Protein AF-A0A7S1T7I2-F1 (afdb_monomer)

pLDDT: mean 73.58, std 23.77, range [26.58, 98.12]

InterPro domains:
  IPR005654 ATPase, AFG1-like [NF040713] (53-276)
  IPR005654 ATPase, AFG1-like [PF03969] (50-277)
  IPR005654 ATPase, AFG1-like [PTHR12169] (46-283)
  IPR027417 P-loop containing nucleoside triphosphate hydrolase [G3DSA:3.40.50.300] (92-226)
  IPR027417 P-loop containing nucleoside triphosphate hydrolase [SSF52540] (103-256)

Foldseek 3Di:
DDDDDDDDDDDDDPPDWDWDDDPPDDTDGDDDDDDDDDDPDPDDPQQPLLVVVVVCCVVVNDPDDVLLSVLSVQLSVLLVQQVPDDAPPDDVPCVVVCLPPFFAAFAAEEEAAPPLCLVVSLVSSQVSRDPSFQEDEDEPVVVVVVLVVQLVVVPPDPCSLLVSLVVVCVNGLEYEYEAQADADPVCLQSVLVNVVSNRRVHRHYYYYYNDFLVGRQPPHDPCVSNVSVSVVNVVRHDYGYSYPPDPPVPPPCVVPPPDPPDPDPVVVQVVVQVVCCVPVVDGDPDDDDDDDDDPDDDDDD

Sequence (301 aa):
MNGRVGDGAFLCRVLGWTRMRAALGASLWVRECSGQASVDLGGDEGNVLVSIYRSRVRQGALKSDDRQVAALGILDDVRESLERMPTRRRGPFQRWWDRDRHHGPRGVYLHGGVGCGKTMLMDMFYDEVPSHWTKRRQHFHEMMLEFHSRVHHIRGAKNAVERVADEMVDDAAVLCIDEVQVTDIADAVVMRRLFEEMFQRGMVFVATSNRSPESLYLNGIQRELFVPFIKLVQDRCHVHGMDSGLDYRTIDLSRTGNFITVENETQSRHAIRRLYLSYVGRELPDCRSESLPIFGGPSGI

Nearest PDB structures (foldseek):
  2w58-assembly1_A  TM=6.150E-01  e=9.889E-07  Geobacillus kaustophilus HTA426
  2z4r-assembly2_B  TM=5.748E-01  e=2.538E-06  Thermotoga maritima
  6qem-assembly1_H  TM=4.979E-01  e=9.706E-05  Escherichia coli
  3j94-assembly1_D  TM=3.553E-01  e=1.125E-03  Cricetulus griseus
  2d3w-assembly1_B  TM=5.027E-01  e=3.564E-02  Escherichia coli

Mean predicted aligned error: 16.19 Å

Organism: NCBI:txid31354

Radius of gyration: 26.3 Å; Cα contacts (8 Å, |Δi|>4): 309; chains: 1; bounding box: 62×88×63 Å

Solvent-accessible surface area (backbone atoms only — not comparable to full-atom values): 18644 Å² total; per-residue (Å²): 132,89,79,89,87,81,90,78,90,76,87,79,80,84,81,79,85,76,84,59,81,54,100,80,79,62,87,58,86,76,84,90,84,88,76,94,74,89,68,92,76,88,84,62,94,81,42,63,53,44,50,55,51,52,49,37,31,76,70,65,78,41,82,88,50,72,59,56,47,53,53,30,49,59,48,34,56,42,41,52,53,55,64,75,46,79,66,88,74,83,49,95,75,48,78,76,66,59,78,78,62,77,49,42,67,58,21,37,36,36,17,28,60,88,89,64,48,57,65,62,54,50,50,57,46,60,71,64,46,52,87,76,57,45,67,45,75,49,46,37,67,59,53,52,53,53,48,54,52,50,40,60,73,46,65,91,49,97,55,30,59,58,51,45,25,50,56,52,40,71,68,21,40,33,39,38,32,40,65,51,72,55,88,53,59,76,55,40,64,49,48,36,59,37,52,51,48,26,37,55,71,29,35,29,44,35,37,25,20,72,42,50,70,87,51,38,48,64,92,41,74,70,40,76,67,35,49,63,37,38,49,50,49,60,76,43,22,52,75,44,78,54,56,85,84,67,58,74,82,70,52,69,54,84,83,48,74,92,64,85,86,55,98,45,72,68,56,44,52,53,52,51,38,52,51,39,30,72,74,70,72,45,81,64,71,96,75,83,89,80,90,77,87,77,88,82,73,82,81,82,131

Structure (mmCIF, N/CA/C/O backbone):
data_AF-A0A7S1T7I2-F1
#
_entry.id   AF-A0A7S1T7I2-F1
#
loop_
_atom_site.group_PDB
_atom_site.id
_atom_site.type_symbol
_atom_site.label_atom_id
_atom_site.label_alt_id
_atom_site.label_comp_id
_atom_site.label_asym_id
_atom_site.label_entity_id
_atom_site.label_seq_id
_atom_site.pdbx_PDB_ins_code
_atom_site.Cartn_x
_atom_site.Cartn_y
_atom_site.Cartn_z
_atom_site.occupancy
_atom_site.B_iso_or_equiv
_atom_site.auth_seq_id
_atom_site.auth_comp_id
_atom_site.auth_asym_id
_atom_site.auth_atom_id
_atom_site.pdbx_PDB_model_num
ATOM 1 N N . MET A 1 1 ? 35.865 -32.592 -36.339 1.00 31.61 1 MET A N 1
ATOM 2 C CA . MET A 1 1 ? 35.366 -32.512 -37.727 1.00 31.61 1 MET A CA 1
ATOM 3 C C . MET A 1 1 ? 33.986 -33.147 -37.766 1.00 31.61 1 MET A C 1
ATOM 5 O O . MET A 1 1 ? 33.863 -34.255 -37.274 1.00 31.61 1 MET A O 1
ATOM 9 N N . ASN A 1 2 ? 33.000 -32.377 -38.244 1.00 27.08 2 ASN A N 1
ATOM 10 C CA . ASN A 1 2 ? 31.735 -32.716 -38.931 1.00 27.08 2 ASN A CA 1
ATOM 11 C C . ASN A 1 2 ? 31.295 -34.199 -38.970 1.00 27.08 2 ASN A C 1
ATOM 13 O O . ASN A 1 2 ? 32.104 -35.060 -39.273 1.00 27.08 2 ASN A O 1
ATOM 17 N N . GLY A 1 3 ? 30.018 -34.565 -38.837 1.00 26.70 3 GLY A N 1
ATOM 18 C CA . GLY A 1 3 ? 28.778 -33.790 -38.806 1.00 26.70 3 GLY A CA 1
ATOM 19 C C . GLY A 1 3 ? 27.554 -34.684 -39.096 1.00 26.70 3 GLY A C 1
ATOM 20 O O . GLY A 1 3 ? 27.730 -35.825 -39.499 1.00 26.70 3 GLY A O 1
ATOM 21 N N . ARG A 1 4 ? 26.359 -34.086 -38.915 1.00 31.97 4 ARG A N 1
ATOM 22 C CA . ARG A 1 4 ? 25.002 -34.382 -39.456 1.00 31.97 4 ARG A CA 1
ATOM 23 C C . ARG A 1 4 ? 24.440 -35.813 -39.392 1.00 31.97 4 ARG A C 1
ATOM 25 O O . ARG A 1 4 ? 25.049 -36.728 -39.913 1.00 31.97 4 ARG A O 1
ATOM 32 N N . VAL A 1 5 ? 23.198 -35.939 -38.904 1.00 27.55 5 VAL A N 1
ATOM 33 C CA . VAL A 1 5 ? 21.898 -36.180 -39.607 1.00 27.55 5 VAL A CA 1
ATOM 34 C C . VAL A 1 5 ? 20.821 -36.149 -38.488 1.00 27.55 5 VAL A C 1
ATOM 36 O O . VAL A 1 5 ? 21.107 -36.615 -37.395 1.00 27.55 5 VAL A O 1
ATOM 39 N N . GLY A 1 6 ? 19.611 -35.596 -38.593 1.00 27.12 6 GLY A N 1
ATOM 40 C CA . GLY A 1 6 ? 18.848 -35.081 -39.722 1.00 27.12 6 GLY A CA 1
ATOM 41 C C . GLY A 1 6 ? 17.550 -34.402 -39.258 1.00 27.12 6 GLY A C 1
ATOM 42 O O . GLY A 1 6 ? 17.215 -34.390 -38.074 1.00 27.12 6 GLY A O 1
ATOM 43 N N . ASP A 1 7 ? 16.875 -33.812 -40.237 1.00 38.62 7 ASP A N 1
ATOM 44 C CA . ASP A 1 7 ? 15.650 -33.026 -40.137 1.00 38.62 7 ASP A CA 1
ATOM 45 C C . ASP A 1 7 ? 14.460 -33.776 -39.522 1.00 38.62 7 ASP A C 1
ATOM 47 O O . ASP A 1 7 ? 14.216 -34.950 -39.797 1.00 38.62 7 ASP A O 1
ATOM 51 N N . GLY A 1 8 ? 13.655 -33.033 -38.762 1.00 27.56 8 GLY A N 1
ATOM 52 C CA . GLY A 1 8 ? 12.349 -33.449 -38.263 1.00 27.56 8 GLY A CA 1
ATOM 53 C C . GLY A 1 8 ? 11.406 -32.254 -38.216 1.00 27.56 8 GLY A C 1
ATOM 54 O O . GLY A 1 8 ? 11.089 -31.744 -37.146 1.00 27.56 8 GLY A O 1
ATOM 55 N N . ALA A 1 9 ? 10.983 -31.771 -39.385 1.00 31.69 9 ALA A N 1
ATOM 56 C CA . ALA A 1 9 ? 9.877 -30.831 -39.487 1.00 31.69 9 ALA A CA 1
ATOM 57 C C . ALA A 1 9 ? 8.589 -31.511 -38.992 1.00 31.69 9 ALA A C 1
ATOM 59 O O . ALA A 1 9 ? 8.095 -32.436 -39.632 1.00 31.69 9 ALA A O 1
ATOM 60 N N . PHE A 1 10 ? 8.024 -31.038 -37.880 1.00 29.86 10 PHE A N 1
ATOM 61 C CA . PHE A 1 10 ? 6.661 -31.385 -37.482 1.00 29.86 10 PHE A CA 1
ATOM 62 C C . PHE A 1 10 ? 5.747 -30.178 -37.685 1.00 29.86 10 PHE A C 1
ATOM 64 O O . PHE A 1 10 ? 5.802 -29.183 -36.964 1.00 29.86 10 PHE A O 1
ATOM 71 N N . LEU A 1 11 ? 4.900 -30.284 -38.712 1.00 28.08 11 LEU A N 1
ATOM 72 C CA . LEU A 1 11 ? 3.744 -29.423 -38.925 1.00 28.08 11 LEU A CA 1
ATOM 73 C C . LEU A 1 11 ? 2.788 -29.552 -37.732 1.00 28.08 11 LEU A C 1
ATOM 75 O O . LEU A 1 11 ? 2.151 -30.589 -37.556 1.00 28.08 11 LEU A O 1
ATOM 79 N N . CYS A 1 12 ? 2.625 -28.481 -36.956 1.00 28.67 12 CYS A N 1
ATOM 80 C CA . CYS A 1 12 ? 1.516 -28.374 -36.014 1.00 28.67 12 CYS A CA 1
ATOM 81 C C . CYS A 1 12 ? 0.293 -27.826 -36.767 1.00 28.67 12 CYS A C 1
ATOM 83 O O . CYS A 1 12 ? 0.273 -26.676 -37.210 1.00 28.67 12 CYS A O 1
ATOM 85 N N . ARG A 1 13 ? -0.709 -28.681 -36.985 1.00 29.89 13 ARG A N 1
ATOM 86 C CA . ARG A 1 13 ? -1.965 -28.333 -37.662 1.00 29.89 13 ARG A CA 1
ATOM 87 C C . ARG A 1 13 ? -2.832 -27.522 -36.691 1.00 29.89 13 ARG A C 1
ATOM 89 O O . ARG A 1 13 ? -3.239 -28.038 -35.656 1.00 29.89 13 ARG A O 1
ATOM 96 N N . VAL A 1 14 ? -3.128 -26.265 -37.023 1.00 31.39 14 VAL A N 1
ATOM 97 C CA . VAL A 1 14 ? -4.069 -25.421 -36.265 1.00 31.39 14 VAL A CA 1
ATOM 98 C C . VAL A 1 14 ? -5.487 -25.952 -36.486 1.00 31.39 14 VAL A C 1
ATOM 100 O O . VAL A 1 14 ? -6.058 -25.764 -37.559 1.00 31.39 14 VAL A O 1
ATOM 103 N N . LEU A 1 15 ? -6.062 -26.624 -35.489 1.00 36.09 15 LEU A N 1
ATOM 104 C CA . LEU A 1 15 ? -7.453 -27.086 -35.524 1.00 36.09 15 LEU A CA 1
ATOM 105 C C . LEU A 1 15 ? -8.387 -26.062 -34.865 1.00 36.09 15 LEU A C 1
ATOM 107 O O . LEU A 1 15 ? -8.977 -26.335 -33.833 1.00 36.09 15 LEU A O 1
ATOM 111 N N . GLY A 1 16 ? -8.522 -24.896 -35.503 1.00 33.84 16 GLY A N 1
ATOM 112 C CA . GLY A 1 16 ? -9.677 -23.999 -35.364 1.00 33.84 16 GLY A CA 1
ATOM 113 C C . GLY A 1 16 ? -9.941 -23.344 -33.998 1.00 33.84 16 GLY A C 1
ATOM 114 O O . GLY A 1 16 ? -9.393 -23.695 -32.963 1.00 33.84 16 GLY A O 1
ATOM 115 N N . TRP A 1 17 ? -10.820 -22.342 -34.025 1.00 34.59 17 TRP A N 1
ATOM 116 C CA . TRP A 1 17 ? -11.362 -21.669 -32.848 1.00 34.59 17 TRP A CA 1
ATOM 117 C C . TRP A 1 17 ? -12.853 -22.010 -32.740 1.00 34.59 17 TRP A C 1
ATOM 119 O O . TRP A 1 17 ? -13.610 -21.708 -33.665 1.00 34.59 17 TRP A O 1
ATOM 129 N N . THR A 1 18 ? -13.302 -22.595 -31.628 1.00 36.34 18 THR A N 1
ATOM 130 C CA . THR A 1 18 ? -14.727 -22.916 -31.433 1.00 36.34 18 THR A CA 1
ATOM 131 C C . THR A 1 18 ? -15.387 -21.867 -30.544 1.00 36.34 18 THR A C 1
ATOM 133 O O . THR A 1 18 ? -15.055 -21.721 -29.370 1.00 36.34 18 THR A O 1
ATOM 136 N N . ARG A 1 19 ? -16.343 -21.118 -31.103 1.00 32.00 19 ARG A N 1
ATOM 137 C CA . ARG A 1 19 ? -17.136 -20.116 -30.380 1.00 32.00 19 ARG A CA 1
ATOM 138 C C . ARG A 1 19 ? -18.364 -20.784 -29.762 1.00 32.00 19 ARG A C 1
ATOM 140 O O . ARG A 1 19 ? -19.329 -21.046 -30.474 1.00 32.00 19 ARG A O 1
ATOM 147 N N . MET A 1 20 ? -18.371 -21.005 -28.449 1.00 33.75 20 MET A N 1
ATOM 148 C CA . MET A 1 20 ? -19.598 -21.366 -27.729 1.00 33.75 20 MET A CA 1
ATOM 149 C C . MET A 1 20 ? -20.281 -20.110 -27.180 1.00 33.75 20 MET A C 1
ATOM 151 O O . MET A 1 20 ? -19.673 -19.310 -26.472 1.00 33.75 20 MET A O 1
ATOM 155 N N . ARG A 1 21 ? -21.558 -19.916 -27.532 1.00 31.92 21 ARG A N 1
ATOM 156 C CA . ARG A 1 21 ? -22.410 -18.875 -26.941 1.00 31.92 21 ARG A CA 1
ATOM 157 C C . ARG A 1 21 ? -23.099 -19.449 -25.704 1.00 31.92 21 ARG A C 1
ATOM 159 O O . ARG A 1 21 ? -23.991 -20.278 -25.844 1.00 31.92 21 ARG A O 1
ATOM 166 N N . ALA A 1 22 ? -22.728 -18.980 -24.515 1.00 37.50 22 ALA A N 1
ATOM 167 C CA . ALA A 1 22 ? -23.570 -19.131 -23.331 1.00 37.50 22 ALA A CA 1
ATOM 168 C C . ALA A 1 22 ? -24.720 -18.105 -23.390 1.00 37.50 22 ALA A C 1
ATOM 170 O O . ALA A 1 22 ? -24.538 -16.993 -23.891 1.00 37.50 22 ALA A O 1
ATOM 171 N N . ALA A 1 23 ? -25.899 -18.472 -22.883 1.00 34.78 23 ALA A N 1
ATOM 172 C CA . ALA A 1 23 ? -27.173 -17.761 -23.057 1.00 34.78 23 ALA A CA 1
ATOM 173 C C . ALA A 1 23 ? -27.261 -16.337 -22.449 1.00 34.78 23 ALA A C 1
ATOM 175 O O . ALA A 1 23 ? -28.334 -15.744 -22.460 1.00 34.78 23 ALA A O 1
ATOM 176 N N . LEU A 1 24 ? -26.159 -15.761 -21.953 1.00 35.03 24 LEU A N 1
ATOM 177 C CA . LEU A 1 24 ? -26.114 -14.430 -21.327 1.00 35.03 24 LEU A CA 1
ATOM 178 C C . LEU A 1 24 ? -25.009 -13.502 -21.876 1.00 35.03 24 LEU A C 1
ATOM 180 O O . LEU A 1 24 ? -24.606 -12.550 -21.220 1.00 35.03 24 LEU A O 1
ATOM 184 N N . GLY A 1 25 ? -24.531 -13.729 -23.104 1.00 31.34 25 GLY A N 1
ATOM 185 C CA . GLY A 1 25 ? -23.815 -12.690 -23.866 1.00 31.34 25 GLY A CA 1
ATOM 186 C C . GLY A 1 25 ? -22.332 -12.463 -23.537 1.00 31.34 25 GLY A C 1
ATOM 187 O O . GLY A 1 25 ? -21.719 -11.588 -24.144 1.00 31.34 25 GLY A O 1
ATOM 188 N N . ALA A 1 26 ? -21.712 -13.266 -22.670 1.00 26.58 26 ALA A N 1
ATOM 189 C CA . ALA A 1 26 ? -20.257 -13.270 -22.502 1.00 26.58 26 ALA A CA 1
ATOM 190 C C . ALA A 1 26 ? -19.587 -14.210 -23.523 1.00 26.58 26 ALA A C 1
ATOM 192 O O . ALA A 1 26 ? -20.015 -15.350 -23.713 1.00 26.58 26 ALA A O 1
ATOM 193 N N . SER A 1 27 ? -18.534 -13.732 -24.194 1.00 28.72 27 SER A N 1
ATOM 194 C CA . SER A 1 27 ? -17.724 -14.545 -25.112 1.00 28.72 27 SER A CA 1
ATOM 195 C C . SER A 1 27 ? -16.571 -15.174 -24.329 1.00 28.72 27 SER A C 1
ATOM 197 O O . SER A 1 27 ? -15.673 -14.455 -23.902 1.00 28.72 27 SER A O 1
ATOM 199 N N . LEU A 1 28 ? -16.598 -16.494 -24.135 1.00 26.86 28 LEU A N 1
ATOM 200 C CA . LEU A 1 28 ? -15.512 -17.247 -23.503 1.00 26.86 28 LEU A CA 1
ATOM 201 C C . LEU A 1 28 ? -14.700 -17.970 -24.586 1.00 26.86 28 LEU A C 1
ATOM 203 O O . LEU A 1 28 ? -15.273 -18.669 -25.424 1.00 26.86 28 LEU A O 1
ATOM 207 N N . TRP A 1 29 ? -13.378 -17.816 -24.565 1.00 35.19 29 TRP A N 1
ATOM 208 C CA . TRP A 1 29 ? -12.464 -18.593 -25.402 1.00 35.19 29 TRP A CA 1
ATOM 209 C C . TRP A 1 29 ? -11.889 -19.734 -24.561 1.00 35.19 29 TRP A C 1
ATOM 211 O O . TRP A 1 29 ? -11.209 -19.480 -23.570 1.00 35.19 29 TRP A O 1
ATOM 221 N N . VAL A 1 30 ? -12.168 -20.982 -24.937 1.00 30.88 30 VAL A N 1
ATOM 222 C CA . VAL A 1 30 ? -11.630 -22.174 -24.261 1.00 30.88 30 VAL A CA 1
ATOM 223 C C . VAL A 1 30 ? -10.570 -22.809 -25.155 1.00 30.88 30 VAL A C 1
ATOM 225 O O . VAL A 1 30 ? -10.783 -22.973 -26.356 1.00 30.88 30 VAL A O 1
ATOM 228 N N . ARG A 1 31 ? -9.418 -23.145 -24.568 1.00 35.59 31 ARG A N 1
ATOM 229 C CA . ARG A 1 31 ? -8.287 -23.792 -25.239 1.00 35.59 31 ARG A CA 1
ATOM 230 C C . ARG A 1 31 ? -8.232 -25.259 -24.813 1.00 35.59 31 ARG A C 1
ATOM 232 O O . ARG A 1 31 ? -7.962 -25.535 -23.650 1.00 35.59 31 ARG A O 1
ATOM 239 N N . GLU A 1 32 ? -8.459 -26.185 -25.739 1.00 29.44 32 GLU A N 1
ATOM 240 C CA . GLU A 1 32 ? -8.133 -27.601 -25.533 1.00 29.44 32 GLU A CA 1
ATOM 241 C C . GLU A 1 32 ? -6.660 -27.832 -25.890 1.00 29.44 32 GLU A C 1
ATOM 243 O O . GLU A 1 32 ? -6.223 -27.549 -27.005 1.00 29.44 32 GLU A O 1
ATOM 248 N N . CYS A 1 33 ? -5.881 -28.323 -24.926 1.00 29.64 33 CYS A N 1
ATOM 249 C CA . CYS A 1 33 ? -4.495 -28.731 -25.127 1.00 29.64 33 CYS A CA 1
ATOM 250 C C . CYS A 1 33 ? -4.361 -30.217 -24.789 1.00 29.64 33 CYS A C 1
ATOM 252 O O . CYS A 1 33 ? -4.448 -30.595 -23.624 1.00 29.64 33 CYS A O 1
ATOM 254 N N . SER A 1 34 ? -4.071 -31.047 -25.790 1.00 36.88 34 SER A N 1
ATOM 255 C CA . SER A 1 34 ? -3.494 -32.378 -25.586 1.00 36.88 34 SER A CA 1
ATOM 256 C C . SER A 1 34 ? -2.118 -32.415 -26.246 1.00 36.88 34 SER A C 1
ATOM 258 O O . SER A 1 34 ? -2.015 -32.384 -27.472 1.00 36.88 34 SER A O 1
ATOM 260 N N . GLY A 1 35 ? -1.064 -32.454 -25.435 1.00 30.58 35 GLY A N 1
ATOM 261 C CA . GLY A 1 35 ? 0.313 -32.591 -25.908 1.00 30.58 35 GLY A CA 1
ATOM 262 C C . GLY A 1 35 ? 1.307 -31.966 -24.939 1.00 30.58 35 GLY A C 1
ATOM 263 O O . GLY A 1 35 ? 1.402 -30.744 -24.851 1.00 30.58 35 GLY A O 1
ATOM 264 N N . GLN A 1 36 ? 2.036 -32.811 -24.209 1.00 37.78 36 GLN A N 1
ATOM 265 C CA . GLN A 1 36 ? 3.185 -32.410 -23.401 1.00 37.78 36 GLN A CA 1
ATOM 266 C C . GLN A 1 36 ? 4.262 -31.824 -24.320 1.00 37.78 36 GLN A C 1
ATOM 268 O O . GLN A 1 36 ? 4.879 -32.540 -25.104 1.00 37.78 36 GLN A O 1
ATOM 273 N N . ALA A 1 37 ? 4.482 -30.517 -24.209 1.00 29.03 37 ALA A N 1
ATOM 274 C CA . ALA A 1 37 ? 5.680 -29.859 -24.700 1.00 29.03 37 ALA A CA 1
ATOM 275 C C . ALA A 1 37 ? 6.557 -29.559 -23.483 1.00 29.03 37 ALA A C 1
ATOM 277 O O . ALA A 1 37 ? 6.265 -28.649 -22.708 1.00 29.03 37 ALA A O 1
ATOM 278 N N . SER A 1 38 ? 7.606 -30.359 -23.296 1.00 27.66 38 SER A N 1
ATOM 279 C CA . SER A 1 38 ? 8.702 -30.045 -22.386 1.00 27.66 38 SER A CA 1
ATOM 280 C C . SER A 1 38 ? 9.451 -28.841 -22.951 1.00 27.66 38 SER A C 1
ATOM 282 O O . SER A 1 38 ? 10.157 -28.946 -23.954 1.00 27.66 38 SER A O 1
ATOM 284 N N . VAL A 1 39 ? 9.224 -27.683 -22.340 1.00 35.78 39 VAL A N 1
ATOM 285 C CA . VAL A 1 39 ? 10.014 -26.472 -22.547 1.00 35.78 39 VAL A CA 1
ATOM 286 C C . VAL A 1 39 ? 11.139 -26.521 -21.522 1.00 35.78 39 VAL A C 1
ATOM 288 O O . VAL A 1 39 ? 10.856 -26.694 -20.340 1.00 35.78 39 VAL A O 1
ATOM 291 N N . ASP A 1 40 ? 12.388 -26.377 -21.961 1.00 30.02 40 ASP A N 1
ATOM 292 C CA . ASP A 1 40 ? 13.534 -26.216 -21.064 1.00 30.02 40 ASP A CA 1
ATOM 293 C C . ASP A 1 40 ? 13.329 -24.963 -20.193 1.00 30.02 40 ASP A C 1
ATOM 295 O O . ASP A 1 40 ? 13.544 -23.825 -20.621 1.00 30.02 40 ASP A O 1
ATOM 299 N N . LEU A 1 41 ? 12.853 -25.181 -18.965 1.00 39.72 41 LEU A N 1
ATOM 300 C CA . LEU A 1 41 ? 12.657 -24.178 -17.925 1.00 39.72 41 LEU A CA 1
ATOM 301 C C . LEU A 1 41 ? 13.906 -24.138 -17.046 1.00 39.72 41 LEU A C 1
ATOM 303 O O . LEU A 1 41 ? 14.019 -24.816 -16.028 1.00 39.72 41 LEU A O 1
ATOM 307 N N . GLY A 1 42 ? 14.863 -23.303 -17.439 1.00 34.12 42 GLY A N 1
ATOM 308 C CA . GLY A 1 42 ? 15.925 -22.883 -16.536 1.00 34.12 42 GLY A CA 1
ATOM 309 C C . GLY A 1 42 ? 15.356 -22.046 -15.384 1.00 34.12 42 GLY A C 1
ATOM 310 O O . GLY A 1 42 ? 15.186 -20.841 -15.532 1.00 34.12 42 GLY A O 1
ATOM 311 N N . GLY A 1 43 ? 15.080 -22.688 -14.244 1.00 37.34 43 GLY A N 1
ATOM 312 C CA . GLY A 1 43 ? 15.376 -22.151 -12.909 1.00 37.34 43 GLY A CA 1
ATOM 313 C C . GLY A 1 43 ? 14.422 -21.158 -12.232 1.00 37.34 43 GLY A C 1
ATOM 314 O O . GLY A 1 43 ? 14.914 -20.375 -11.429 1.00 37.34 43 GLY A O 1
ATOM 315 N N . ASP A 1 44 ? 13.107 -21.157 -12.494 1.00 48.47 44 ASP A N 1
ATOM 316 C CA . ASP A 1 44 ? 12.184 -20.251 -11.767 1.00 48.47 44 ASP A CA 1
ATOM 317 C C . ASP A 1 44 ? 10.725 -20.752 -11.680 1.00 48.47 44 ASP A C 1
ATOM 319 O O . ASP A 1 44 ? 9.775 -19.973 -11.728 1.00 48.47 44 ASP A O 1
ATOM 323 N N . GLU A 1 45 ? 10.518 -22.071 -11.591 1.00 51.38 45 GLU A N 1
ATOM 324 C CA . GLU A 1 45 ? 9.171 -22.679 -11.559 1.00 51.38 45 GLU A CA 1
ATOM 325 C C . GLU A 1 45 ? 8.338 -22.324 -10.308 1.00 51.38 45 GLU A C 1
ATOM 327 O O . GLU A 1 45 ? 7.149 -22.631 -10.262 1.00 51.38 45 GLU A O 1
ATOM 332 N N . GLY A 1 46 ? 8.929 -21.665 -9.304 1.00 66.31 46 GLY A N 1
ATOM 333 C CA . GLY A 1 46 ? 8.250 -21.319 -8.051 1.00 66.31 46 GLY A CA 1
ATOM 334 C C . GLY A 1 46 ? 7.507 -19.980 -8.054 1.00 66.31 46 GLY A C 1
ATOM 335 O O . GLY A 1 46 ? 6.551 -19.832 -7.299 1.00 66.31 46 GLY A O 1
ATOM 336 N N . ASN A 1 47 ? 7.910 -19.015 -8.890 1.00 87.50 47 ASN A N 1
ATOM 337 C CA . ASN A 1 47 ? 7.391 -17.649 -8.804 1.00 87.50 47 ASN A CA 1
ATOM 338 C C . ASN A 1 47 ? 6.340 -17.358 -9.885 1.00 87.50 47 ASN A C 1
ATOM 340 O O . ASN A 1 47 ? 6.659 -17.070 -11.047 1.00 87.50 47 ASN A O 1
ATOM 344 N N . VAL A 1 48 ? 5.067 -17.420 -9.490 1.00 92.81 48 VAL A N 1
ATOM 345 C CA . VAL A 1 48 ? 3.924 -17.266 -10.404 1.00 92.81 48 VAL A CA 1
ATOM 346 C C . VAL A 1 48 ? 3.936 -15.880 -11.043 1.00 92.81 48 VAL A C 1
ATOM 348 O O . VAL A 1 48 ? 3.860 -15.770 -12.270 1.00 92.81 48 VAL A O 1
ATOM 351 N N . LEU A 1 49 ? 4.116 -14.825 -10.248 1.00 95.12 49 LEU A N 1
ATOM 352 C CA . LEU A 1 49 ? 4.118 -13.449 -10.745 1.00 95.12 49 LEU A CA 1
ATOM 353 C C . LEU A 1 49 ? 5.252 -13.172 -11.743 1.00 95.12 49 LEU A C 1
ATOM 355 O O . LEU A 1 49 ? 5.021 -12.588 -12.809 1.00 95.12 49 LEU A O 1
ATOM 359 N N . VAL A 1 50 ? 6.469 -13.639 -11.458 1.00 94.75 50 VAL A N 1
ATOM 360 C CA . VAL A 1 50 ? 7.615 -13.520 -12.373 1.00 94.75 50 VAL A CA 1
ATOM 361 C C . VAL A 1 50 ? 7.367 -14.310 -13.659 1.00 94.75 50 VAL A C 1
ATOM 363 O O . VAL A 1 50 ? 7.698 -13.830 -14.748 1.00 94.75 50 VAL A O 1
ATOM 366 N N . SER A 1 51 ? 6.737 -15.486 -13.577 1.00 94.25 51 SER A N 1
ATOM 367 C CA . SER A 1 51 ? 6.398 -16.285 -14.760 1.00 94.25 51 SER A CA 1
ATOM 368 C C . SER A 1 51 ? 5.403 -15.563 -15.687 1.00 94.25 51 SER A C 1
ATOM 370 O O . SER A 1 51 ? 5.622 -15.507 -16.906 1.00 94.25 51 SER A O 1
ATOM 372 N N . ILE A 1 52 ? 4.367 -14.925 -15.120 1.00 95.00 52 ILE A N 1
ATOM 373 C CA . ILE A 1 52 ? 3.374 -14.119 -15.847 1.00 95.00 52 ILE A CA 1
ATOM 374 C C . ILE A 1 52 ? 4.065 -12.931 -16.518 1.00 95.00 52 ILE A C 1
ATOM 376 O O . ILE A 1 52 ? 3.883 -12.696 -17.718 1.00 95.00 52 ILE A O 1
ATOM 380 N N . TYR A 1 53 ? 4.911 -12.215 -15.776 1.00 95.12 53 TYR A N 1
ATOM 381 C CA . TYR A 1 53 ? 5.682 -11.091 -16.295 1.00 95.12 53 TYR A CA 1
ATOM 382 C C . TYR A 1 53 ? 6.580 -11.504 -17.467 1.00 95.12 53 TYR A C 1
ATOM 384 O O . TYR A 1 53 ? 6.491 -10.930 -18.554 1.00 95.12 53 TYR A O 1
ATOM 392 N N . ARG A 1 54 ? 7.387 -12.560 -17.303 1.00 94.00 54 ARG A N 1
ATOM 393 C CA . ARG A 1 54 ? 8.265 -13.076 -18.365 1.00 94.00 54 ARG A CA 1
ATOM 394 C C . ARG A 1 54 ? 7.482 -13.577 -19.575 1.00 94.00 54 ARG A C 1
ATOM 396 O O . ARG A 1 54 ? 7.966 -13.476 -20.701 1.00 94.00 54 ARG A O 1
ATOM 403 N N . SER A 1 55 ? 6.275 -14.110 -19.385 1.00 94.19 55 SER A N 1
ATOM 404 C CA . SER A 1 55 ? 5.381 -14.434 -20.501 1.00 94.19 55 SER A CA 1
ATOM 405 C C . SER A 1 55 ? 4.984 -13.180 -21.285 1.00 94.19 55 SER A C 1
ATOM 407 O O . SER A 1 55 ? 5.101 -13.172 -22.510 1.00 94.19 55 SER A O 1
ATOM 409 N N . ARG A 1 56 ? 4.590 -12.095 -20.602 1.00 93.12 56 ARG A N 1
ATOM 410 C CA . ARG A 1 56 ? 4.257 -10.810 -21.247 1.00 93.12 56 ARG A CA 1
ATOM 411 C C . ARG A 1 56 ? 5.468 -10.181 -21.951 1.00 93.12 56 ARG A C 1
ATOM 413 O O . ARG A 1 56 ? 5.310 -9.615 -23.031 1.00 93.12 56 ARG A O 1
ATOM 420 N N . VAL A 1 57 ? 6.676 -10.342 -21.403 1.00 92.50 57 VAL A N 1
ATOM 421 C CA . VAL A 1 57 ? 7.931 -9.926 -22.059 1.00 92.50 57 VAL A CA 1
ATOM 422 C C . VAL A 1 57 ? 8.183 -10.722 -23.342 1.00 92.50 57 VAL A C 1
ATOM 424 O O . VAL A 1 57 ? 8.434 -10.132 -24.389 1.00 92.50 57 VAL A O 1
ATOM 427 N N . ARG A 1 58 ? 8.057 -12.056 -23.305 1.00 94.12 58 ARG A N 1
ATOM 428 C CA . ARG A 1 58 ? 8.222 -12.917 -24.495 1.00 94.12 58 ARG A CA 1
ATOM 429 C C . ARG A 1 58 ? 7.217 -12.602 -25.603 1.00 94.12 58 ARG A C 1
ATOM 431 O O . ARG A 1 58 ? 7.542 -12.731 -26.776 1.00 94.12 58 ARG A O 1
ATOM 438 N N . GLN A 1 59 ? 6.011 -12.182 -25.230 1.00 92.75 59 GLN A N 1
ATOM 439 C CA . GLN A 1 59 ? 4.965 -11.751 -26.162 1.00 92.75 59 GLN A CA 1
ATOM 440 C C . GLN A 1 59 ? 5.190 -10.332 -26.713 1.00 92.75 59 GLN A C 1
ATOM 442 O O . GLN A 1 59 ? 4.406 -9.872 -27.538 1.00 92.75 59 GLN A O 1
ATOM 447 N N . GLY A 1 60 ? 6.229 -9.622 -26.261 1.00 87.44 60 GLY A N 1
ATOM 448 C CA . GLY A 1 60 ? 6.525 -8.251 -26.678 1.00 87.44 60 GLY A CA 1
ATOM 449 C C . GLY A 1 60 ? 5.602 -7.189 -26.073 1.00 87.44 60 GLY A C 1
ATOM 450 O O . GLY A 1 60 ? 5.687 -6.029 -26.464 1.00 87.44 60 GLY A O 1
ATOM 451 N N . ALA A 1 61 ? 4.738 -7.553 -25.118 1.00 85.19 61 ALA A N 1
ATOM 452 C CA . ALA A 1 61 ? 3.843 -6.612 -24.443 1.00 85.19 61 ALA A CA 1
ATOM 453 C C . ALA A 1 61 ? 4.576 -5.754 -23.398 1.00 85.19 61 ALA A C 1
ATOM 455 O O . ALA A 1 61 ? 4.146 -4.641 -23.105 1.00 85.19 61 ALA A O 1
ATOM 456 N N . LEU A 1 62 ? 5.678 -6.267 -22.838 1.00 88.75 62 LEU A N 1
ATOM 457 C CA . LEU A 1 62 ? 6.513 -5.583 -21.850 1.00 88.75 62 LEU A CA 1
ATOM 458 C C . LEU A 1 62 ? 7.990 -5.659 -22.238 1.00 88.75 62 LEU A C 1
ATOM 460 O O . LEU A 1 62 ? 8.436 -6.608 -22.881 1.00 88.75 62 LEU A O 1
ATOM 464 N N . LYS A 1 63 ? 8.765 -4.672 -21.789 1.00 87.19 63 LYS A N 1
ATOM 465 C CA . LYS A 1 63 ? 10.228 -4.721 -21.824 1.00 87.19 63 LYS A CA 1
ATOM 466 C C . LYS A 1 63 ? 10.728 -5.287 -20.497 1.00 87.19 63 LYS A C 1
ATOM 468 O O . LYS A 1 63 ? 10.260 -4.849 -19.454 1.00 87.19 63 LYS A O 1
ATOM 473 N N . SER A 1 64 ? 11.675 -6.225 -20.553 1.00 88.94 64 SER A N 1
ATOM 474 C CA . SER A 1 64 ? 12.291 -6.796 -19.350 1.00 88.94 64 SER A CA 1
ATOM 475 C C . SER A 1 64 ? 13.020 -5.725 -18.538 1.00 88.94 64 SER A C 1
ATOM 477 O O . SER A 1 64 ? 13.809 -4.962 -19.100 1.00 88.94 64 SER A O 1
ATOM 479 N N . ASP A 1 65 ? 12.781 -5.711 -17.231 1.00 90.19 65 ASP A N 1
ATOM 480 C CA . ASP A 1 65 ? 13.470 -4.881 -16.245 1.00 90.19 65 ASP A CA 1
ATOM 481 C C . ASP A 1 65 ? 13.729 -5.707 -14.977 1.00 90.19 65 ASP A C 1
ATOM 483 O O . ASP A 1 65 ? 12.795 -6.177 -14.323 1.00 90.19 65 ASP A O 1
ATOM 487 N N . ASP A 1 66 ? 15.002 -5.874 -14.618 1.00 90.56 66 ASP A N 1
ATOM 488 C CA . ASP A 1 66 ? 15.424 -6.676 -13.465 1.00 90.56 66 ASP A CA 1
ATOM 489 C C . ASP A 1 66 ? 14.871 -6.131 -12.140 1.00 90.56 66 ASP A C 1
ATOM 491 O O . ASP A 1 66 ? 14.592 -6.903 -11.222 1.00 90.56 66 ASP A O 1
ATOM 495 N N . ARG A 1 67 ? 14.637 -4.814 -12.038 1.00 91.06 67 ARG A N 1
ATOM 496 C CA . ARG A 1 67 ? 14.030 -4.210 -10.839 1.00 91.06 67 ARG A CA 1
ATOM 497 C C . ARG A 1 67 ? 12.575 -4.617 -10.688 1.00 91.06 67 ARG A C 1
ATOM 499 O O . ARG A 1 67 ? 12.109 -4.861 -9.579 1.00 91.06 67 ARG A O 1
ATOM 506 N N . GLN A 1 68 ? 11.859 -4.715 -11.806 1.00 93.62 68 GLN A N 1
ATOM 507 C CA . GLN A 1 68 ? 10.481 -5.192 -11.802 1.00 93.62 68 GLN A CA 1
ATOM 508 C C . GLN A 1 68 ? 10.423 -6.672 -11.427 1.00 93.62 68 GLN A C 1
ATOM 510 O O . GLN A 1 68 ? 9.573 -7.057 -10.631 1.00 93.62 68 GLN A O 1
ATOM 515 N N . VAL A 1 69 ? 11.358 -7.483 -11.929 1.00 94.19 69 VAL A N 1
ATOM 516 C CA . VAL A 1 69 ? 11.475 -8.900 -11.552 1.00 94.19 69 VAL A CA 1
ATOM 517 C C . VAL A 1 69 ? 11.766 -9.055 -10.055 1.00 94.19 69 VAL A C 1
ATOM 519 O O . VAL A 1 69 ? 11.108 -9.856 -9.398 1.00 94.19 69 VAL A O 1
ATOM 522 N N . ALA A 1 70 ? 12.678 -8.256 -9.490 1.00 94.25 70 ALA A N 1
ATOM 523 C CA . ALA A 1 70 ? 12.969 -8.274 -8.055 1.00 94.25 70 ALA A CA 1
ATOM 524 C C . ALA A 1 70 ? 11.747 -7.886 -7.202 1.00 94.25 70 ALA A C 1
ATOM 526 O O . 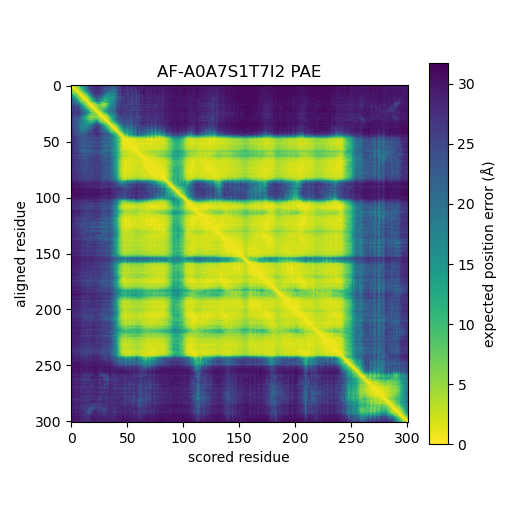ALA A 1 70 ? 11.439 -8.559 -6.218 1.00 94.25 70 ALA A O 1
ATOM 527 N N . ALA A 1 71 ? 11.014 -6.842 -7.601 1.00 96.19 71 ALA A N 1
ATOM 528 C CA . ALA A 1 71 ? 9.786 -6.422 -6.928 1.00 96.19 71 ALA A CA 1
ATOM 529 C C . ALA A 1 71 ? 8.678 -7.491 -7.005 1.00 96.19 71 ALA A C 1
ATOM 531 O O . ALA A 1 71 ? 7.987 -7.730 -6.015 1.00 96.19 71 ALA A O 1
ATOM 532 N N . LEU A 1 72 ? 8.527 -8.162 -8.154 1.00 96.75 72 LEU A N 1
ATOM 533 C CA . LEU A 1 72 ? 7.597 -9.287 -8.317 1.00 96.75 72 LEU A CA 1
ATOM 534 C C . LEU A 1 72 ? 7.983 -10.482 -7.447 1.00 96.75 72 LEU A C 1
ATOM 536 O O . LEU A 1 72 ? 7.091 -11.143 -6.931 1.00 96.75 72 LEU A O 1
ATOM 540 N N . GLY A 1 73 ? 9.282 -10.710 -7.236 1.00 95.75 73 GLY A N 1
ATOM 541 C CA . GLY A 1 73 ? 9.803 -11.658 -6.250 1.00 95.75 73 GLY A CA 1
ATOM 542 C C . GLY A 1 73 ? 9.153 -11.475 -4.880 1.00 95.75 73 GLY A C 1
ATOM 543 O O . GLY A 1 73 ? 8.476 -12.365 -4.379 1.00 95.75 73 GLY A O 1
ATOM 544 N N . ILE A 1 74 ? 9.276 -10.260 -4.343 1.00 96.38 74 ILE A N 1
ATOM 545 C CA . ILE A 1 74 ? 8.753 -9.886 -3.021 1.00 96.38 74 ILE A CA 1
ATOM 546 C C . ILE A 1 74 ? 7.221 -9.978 -2.972 1.00 96.38 74 ILE A C 1
ATOM 548 O O . ILE A 1 74 ? 6.650 -10.414 -1.974 1.00 96.38 74 ILE A O 1
ATOM 552 N N . LEU A 1 75 ? 6.536 -9.553 -4.037 1.00 97.44 75 LEU A N 1
ATOM 553 C CA . LEU A 1 75 ? 5.078 -9.660 -4.122 1.00 97.44 75 LEU A CA 1
ATOM 554 C C . LEU A 1 75 ? 4.614 -11.125 -4.144 1.00 97.44 75 LEU A C 1
ATOM 556 O O . LEU A 1 75 ? 3.596 -11.447 -3.529 1.00 97.44 75 LEU A O 1
ATOM 560 N N . ASP A 1 76 ? 5.350 -12.012 -4.818 1.00 96.25 76 ASP A N 1
ATOM 561 C CA . ASP A 1 76 ? 5.005 -13.434 -4.893 1.00 96.25 76 ASP A CA 1
ATOM 562 C C . ASP A 1 76 ? 5.224 -14.132 -3.548 1.00 96.25 76 ASP A C 1
ATOM 564 O O . ASP A 1 76 ? 4.381 -14.928 -3.150 1.00 96.25 76 ASP A O 1
ATOM 568 N N . ASP A 1 77 ? 6.260 -13.756 -2.788 1.00 94.69 77 ASP A N 1
ATOM 569 C CA . ASP A 1 77 ? 6.480 -14.251 -1.421 1.00 94.69 77 ASP A CA 1
ATOM 570 C C . ASP A 1 77 ? 5.284 -13.929 -0.502 1.00 94.69 77 ASP A C 1
ATOM 572 O O . ASP A 1 77 ? 4.843 -14.754 0.312 1.00 94.69 77 ASP A O 1
ATOM 576 N N . VAL A 1 78 ? 4.713 -12.726 -0.643 1.00 94.62 78 VAL A N 1
ATOM 577 C CA . VAL A 1 78 ? 3.500 -12.328 0.089 1.00 94.62 78 VAL A CA 1
ATOM 578 C C . VAL A 1 78 ? 2.286 -13.111 -0.404 1.00 94.62 78 VAL A C 1
ATOM 580 O O . VAL A 1 78 ? 1.528 -13.623 0.421 1.00 94.62 78 VAL A O 1
ATOM 583 N N . ARG A 1 79 ? 2.109 -13.267 -1.722 1.00 95.06 79 ARG A N 1
ATOM 584 C CA . ARG A 1 79 ? 1.030 -14.082 -2.311 1.00 95.06 79 ARG A CA 1
ATOM 585 C C . ARG A 1 79 ? 1.089 -15.525 -1.806 1.00 95.06 79 ARG A C 1
ATOM 587 O O . ARG A 1 79 ? 0.076 -16.071 -1.377 1.00 95.06 79 ARG A O 1
ATOM 594 N N . GLU A 1 80 ? 2.267 -16.136 -1.805 1.00 93.06 80 GLU A N 1
ATOM 595 C CA . GLU A 1 80 ? 2.470 -17.501 -1.328 1.00 93.06 80 GLU A CA 1
ATOM 596 C C . GLU A 1 80 ? 2.193 -17.621 0.179 1.00 93.06 80 GLU A C 1
ATOM 598 O O . GLU A 1 80 ? 1.579 -18.586 0.640 1.00 93.06 80 GLU A O 1
ATOM 603 N N . SER A 1 81 ? 2.570 -16.604 0.959 1.00 92.06 81 SER A N 1
ATOM 604 C CA . SER A 1 81 ? 2.225 -16.528 2.381 1.00 92.06 81 SER A CA 1
ATOM 605 C C . SER A 1 81 ? 0.708 -16.481 2.607 1.00 92.06 81 SER A C 1
ATOM 607 O O . SER A 1 81 ? 0.212 -17.137 3.524 1.00 92.06 81 SER A O 1
ATOM 609 N N . LEU A 1 82 ? -0.039 -15.757 1.764 1.00 91.31 82 LEU A N 1
ATOM 610 C CA . LEU A 1 82 ? -1.507 -15.730 1.795 1.00 91.31 82 LEU A CA 1
ATOM 611 C C . LEU A 1 82 ? -2.119 -17.092 1.431 1.00 91.31 82 LEU A C 1
ATOM 613 O O . LEU A 1 82 ? -3.107 -17.499 2.043 1.00 91.31 82 LEU A O 1
ATOM 617 N N . GLU A 1 83 ? -1.538 -17.809 0.467 1.00 90.31 83 GLU A N 1
ATOM 618 C CA . GLU A 1 83 ? -2.008 -19.135 0.041 1.00 90.31 83 GLU A CA 1
ATOM 619 C C . GLU A 1 83 ? -1.907 -20.159 1.182 1.00 90.31 83 GLU A C 1
ATOM 621 O O . GLU A 1 83 ? -2.846 -20.907 1.450 1.00 90.31 83 GLU A O 1
ATOM 626 N N . ARG A 1 84 ? -0.779 -20.159 1.905 1.00 88.00 84 ARG A N 1
ATOM 627 C CA . ARG A 1 84 ? -0.517 -21.096 3.013 1.00 88.00 84 ARG A CA 1
ATOM 628 C C . ARG A 1 84 ? -1.341 -20.799 4.266 1.00 88.00 84 ARG A C 1
ATOM 630 O O . ARG A 1 84 ? -1.508 -21.675 5.116 1.00 88.00 84 ARG A O 1
ATOM 637 N N . MET A 1 85 ? -1.811 -19.564 4.428 1.00 81.62 85 MET A N 1
ATOM 638 C CA . MET A 1 85 ? -2.576 -19.174 5.605 1.00 81.62 85 MET A CA 1
ATOM 639 C C . MET A 1 85 ? -4.051 -19.571 5.468 1.00 81.62 85 MET A C 1
ATOM 641 O O . MET A 1 85 ? -4.689 -19.269 4.457 1.00 81.62 85 MET A O 1
ATOM 645 N N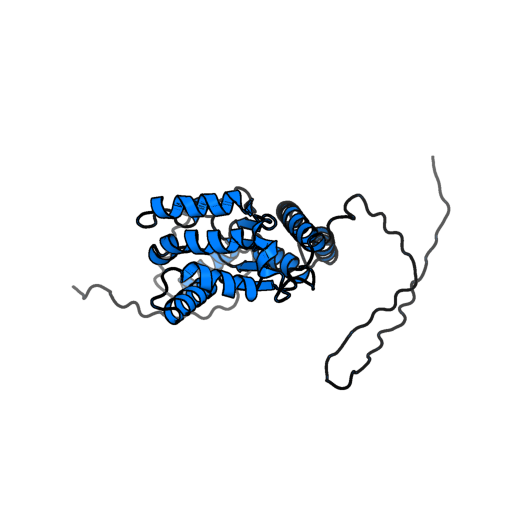 . PRO A 1 86 ? -4.640 -20.204 6.501 1.00 69.25 86 PRO A N 1
ATOM 646 C CA . PRO A 1 86 ? -6.057 -20.523 6.486 1.00 69.25 86 PRO A CA 1
ATOM 647 C C . PRO A 1 86 ? -6.879 -19.234 6.440 1.00 69.25 86 PRO A C 1
ATOM 649 O O . PRO A 1 86 ? -6.596 -18.272 7.156 1.00 69.25 86 PRO A O 1
ATOM 652 N N . THR A 1 87 ? -7.933 -19.238 5.624 1.00 63.69 87 THR A N 1
ATOM 653 C CA . THR A 1 87 ? -8.883 -18.126 5.543 1.00 63.69 87 THR A CA 1
ATOM 654 C C . THR A 1 87 ? -9.399 -17.743 6.915 1.00 63.69 87 THR A C 1
ATOM 656 O O . THR A 1 87 ? -9.829 -18.614 7.681 1.00 63.69 87 THR A O 1
ATOM 659 N N . ARG A 1 88 ? -9.533 -16.441 7.164 1.00 58.84 88 ARG A N 1
ATOM 660 C CA . ARG A 1 88 ? -10.350 -15.926 8.261 1.00 58.84 88 ARG A CA 1
ATOM 661 C C . ARG A 1 88 ? -11.841 -16.079 7.929 1.00 58.84 88 ARG A C 1
ATOM 663 O O . ARG A 1 88 ? -12.565 -15.101 7.772 1.00 58.84 88 ARG A O 1
ATOM 670 N N . ARG A 1 89 ? -12.329 -17.317 7.794 1.00 48.78 89 ARG A N 1
ATOM 671 C CA . ARG A 1 89 ? -13.772 -17.587 7.757 1.00 48.78 89 ARG A CA 1
ATOM 672 C C . ARG A 1 89 ? -14.318 -17.360 9.161 1.00 48.78 89 ARG A C 1
ATOM 674 O O . ARG A 1 89 ? -14.173 -18.204 10.035 1.00 48.78 89 ARG A O 1
ATOM 681 N N . ARG A 1 90 ? -14.917 -16.189 9.383 1.00 50.72 90 ARG A N 1
ATOM 682 C CA . ARG A 1 90 ? -15.514 -15.802 10.666 1.00 50.72 90 ARG A CA 1
ATOM 683 C C . ARG A 1 90 ? -16.739 -16.658 10.986 1.00 50.72 90 ARG A C 1
ATOM 685 O O . ARG A 1 90 ? -17.854 -16.326 10.599 1.00 50.72 90 ARG A O 1
ATOM 692 N N . GLY A 1 91 ? -16.540 -17.738 11.736 1.00 48.75 91 GLY A N 1
ATOM 693 C CA . GLY A 1 91 ? -17.613 -18.349 12.518 1.00 48.75 91 GLY A CA 1
ATOM 694 C C . GLY A 1 91 ? -17.925 -17.510 13.772 1.00 48.75 91 GLY A C 1
ATOM 695 O O . GLY A 1 91 ? -17.016 -16.873 14.315 1.00 48.75 91 GLY A O 1
ATOM 696 N N . PRO A 1 92 ? -19.169 -17.522 14.292 1.00 51.56 92 PRO A N 1
ATOM 697 C CA . PRO A 1 92 ? -19.559 -16.749 15.480 1.00 51.56 92 PRO A CA 1
ATOM 698 C C . PRO A 1 92 ? -18.740 -17.083 16.744 1.00 51.56 92 PRO A C 1
ATOM 700 O O . PRO A 1 92 ? -18.623 -16.247 17.636 1.00 51.56 92 PRO A O 1
ATOM 703 N N . PHE A 1 93 ? -18.104 -18.258 16.793 1.00 49.00 93 PHE A N 1
ATOM 704 C CA . PHE A 1 93 ? -17.260 -18.714 17.905 1.00 49.00 93 PHE A CA 1
ATOM 705 C C . PHE A 1 93 ? -15.761 -18.388 17.763 1.00 49.00 93 PHE A C 1
ATOM 707 O O . PHE A 1 93 ? -15.016 -18.504 18.731 1.00 49.00 93 PHE A O 1
ATOM 714 N N . GLN A 1 94 ? -15.294 -17.932 16.596 1.00 50.47 94 GLN A N 1
ATOM 715 C CA . GLN A 1 94 ? -13.859 -17.740 16.333 1.00 50.47 94 GLN A CA 1
ATOM 716 C C . GLN A 1 94 ? -13.322 -16.377 16.813 1.00 50.47 94 GLN A C 1
ATOM 718 O O . GLN A 1 94 ? -12.122 -16.215 17.026 1.00 50.47 94 GLN A O 1
ATOM 723 N N . ARG A 1 95 ? -14.223 -15.426 17.116 1.00 48.66 95 ARG A N 1
ATOM 724 C CA . ARG A 1 95 ? -13.897 -14.127 17.745 1.00 48.66 95 ARG A CA 1
ATOM 725 C C . ARG A 1 95 ? -13.151 -14.252 19.082 1.00 48.66 95 ARG A C 1
ATOM 727 O O . ARG A 1 95 ? -12.488 -13.301 19.482 1.00 48.66 95 ARG A O 1
ATOM 734 N N . TRP A 1 96 ? -13.276 -15.387 19.771 1.00 42.16 96 TRP A N 1
ATOM 735 C CA . TRP A 1 96 ? -12.681 -15.606 21.092 1.00 42.16 96 TRP A CA 1
ATOM 736 C C . TRP A 1 96 ? -11.299 -16.277 21.032 1.00 42.16 96 TRP A C 1
ATOM 738 O O . TRP A 1 96 ? -10.533 -16.123 21.976 1.00 42.16 96 TRP A O 1
ATOM 748 N N . TRP A 1 97 ? -10.955 -16.957 19.928 1.00 38.62 97 TRP A N 1
ATOM 749 C CA . TRP A 1 97 ? -9.702 -17.721 19.781 1.00 38.62 97 TRP A CA 1
ATOM 750 C C . TRP A 1 97 ? -8.617 -16.995 18.969 1.00 38.62 97 TRP A C 1
ATOM 752 O O . TRP A 1 97 ? -7.433 -17.262 19.143 1.00 38.62 97 TRP A O 1
ATOM 762 N N . ASP A 1 98 ? -9.000 -16.040 18.115 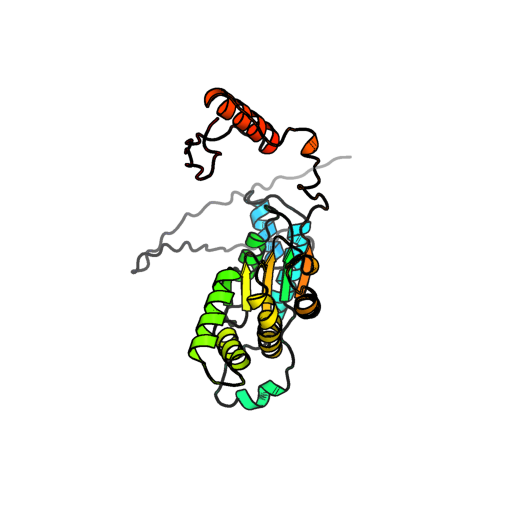1.00 50.44 98 ASP A N 1
ATOM 763 C CA . ASP A 1 98 ? -8.068 -15.285 17.258 1.00 50.44 98 ASP A CA 1
ATOM 764 C C . ASP A 1 98 ? -7.281 -14.188 18.004 1.00 50.44 98 ASP A C 1
ATOM 766 O O . ASP A 1 98 ? -6.500 -13.463 17.388 1.00 50.44 98 ASP A O 1
ATOM 770 N N . ARG A 1 99 ? -7.464 -14.043 19.325 1.00 47.00 99 ARG A N 1
ATOM 771 C CA . ARG A 1 99 ? -6.755 -13.031 20.126 1.00 47.00 99 ARG A CA 1
ATOM 772 C C . ARG A 1 99 ? -5.248 -13.320 20.239 1.00 47.00 99 ARG A C 1
ATOM 774 O O . ARG A 1 99 ? -4.487 -12.376 20.415 1.00 47.00 99 ARG A O 1
ATOM 781 N N . ASP A 1 100 ? -4.833 -14.576 20.049 1.00 42.53 100 ASP A N 1
ATOM 782 C CA . ASP A 1 100 ? -3.448 -15.033 20.255 1.00 42.53 100 ASP A CA 1
ATOM 783 C C . ASP A 1 100 ? -2.581 -15.072 18.981 1.00 42.53 100 ASP A C 1
ATOM 785 O O . ASP A 1 100 ? -1.375 -15.308 19.058 1.00 42.53 100 ASP A O 1
ATOM 789 N N . ARG A 1 101 ? -3.142 -14.821 17.787 1.00 49.19 101 ARG A N 1
ATOM 790 C CA . ARG A 1 101 ? -2.348 -14.734 16.546 1.00 49.19 101 ARG A CA 1
ATOM 791 C C . ARG A 1 101 ? -2.031 -13.287 16.227 1.00 49.19 101 ARG A C 1
ATOM 793 O O . ARG A 1 101 ? -2.656 -12.651 15.382 1.00 49.19 101 ARG A O 1
ATOM 800 N N . HIS A 1 102 ? -1.045 -12.764 16.938 1.00 53.62 102 HIS A N 1
ATOM 801 C CA . HIS A 1 102 ? -0.538 -11.431 16.686 1.00 53.62 102 HIS A CA 1
ATOM 802 C C . HIS A 1 102 ? 0.185 -11.401 15.334 1.00 53.62 102 HIS A C 1
ATOM 804 O O . HIS A 1 102 ? 1.281 -11.945 15.201 1.00 53.62 102 HIS A O 1
ATOM 810 N N . HIS A 1 103 ? -0.429 -10.686 14.385 1.00 64.75 103 HIS A N 1
ATOM 811 C CA . HIS A 1 103 ? 0.115 -10.220 13.107 1.00 64.75 103 HIS A CA 1
ATOM 812 C C . HIS A 1 103 ? 0.007 -11.180 11.906 1.00 64.75 103 HIS A C 1
ATOM 814 O O . HIS A 1 103 ? 0.572 -12.269 11.880 1.00 64.75 103 HIS A O 1
ATOM 820 N N . GLY A 1 104 ? -0.666 -10.700 10.855 1.00 75.56 104 GLY A N 1
ATOM 821 C CA . GLY A 1 104 ? -0.628 -11.280 9.507 1.00 75.56 104 GLY A CA 1
ATOM 822 C C . GLY A 1 104 ? 0.744 -11.096 8.839 1.00 75.56 104 GLY A C 1
ATOM 823 O O . GLY A 1 104 ? 1.623 -10.435 9.421 1.00 75.56 104 GLY A O 1
ATOM 824 N N . PRO A 1 105 ? 0.943 -11.663 7.633 1.00 86.62 105 PRO A N 1
ATOM 825 C CA . PRO A 1 105 ? 2.214 -11.585 6.928 1.00 86.62 105 PRO A CA 1
ATOM 826 C C . PRO A 1 105 ? 2.569 -10.126 6.630 1.00 86.62 105 PRO A C 1
ATOM 828 O O . PRO A 1 105 ? 1.713 -9.235 6.647 1.00 86.62 105 PRO A O 1
ATOM 831 N N . ARG A 1 106 ? 3.860 -9.868 6.416 1.00 92.62 106 ARG A N 1
ATOM 832 C CA . ARG A 1 106 ? 4.319 -8.522 6.079 1.00 92.62 106 ARG A CA 1
ATOM 833 C C . ARG A 1 106 ? 3.741 -8.100 4.730 1.00 92.62 106 ARG A C 1
ATOM 835 O O . ARG A 1 106 ? 3.634 -8.903 3.810 1.00 92.62 106 ARG A O 1
ATOM 842 N N . GLY A 1 107 ? 3.370 -6.831 4.648 1.00 95.94 107 GLY A N 1
ATOM 843 C CA . GLY A 1 107 ? 2.926 -6.185 3.424 1.00 95.94 107 GLY A CA 1
ATOM 844 C C . GLY A 1 107 ? 4.078 -5.843 2.479 1.00 95.94 107 GLY A C 1
ATOM 845 O O . GLY A 1 107 ? 5.231 -6.191 2.733 1.00 95.94 107 GLY A O 1
ATOM 846 N N . VAL A 1 108 ? 3.786 -5.088 1.423 1.00 98.12 108 VAL A N 1
ATOM 847 C CA . VAL A 1 108 ? 4.786 -4.562 0.480 1.00 98.12 108 VAL A CA 1
ATOM 848 C C . VAL A 1 108 ? 4.569 -3.068 0.291 1.00 98.12 108 VAL A C 1
ATOM 850 O O . VAL A 1 108 ? 3.447 -2.620 0.088 1.00 98.12 108 VAL A O 1
ATOM 853 N N . TYR A 1 109 ? 5.643 -2.289 0.326 1.00 98.00 109 TYR A N 1
ATOM 854 C CA . TYR A 1 109 ? 5.620 -0.872 -0.018 1.00 98.00 109 TYR A CA 1
ATOM 855 C C . TYR A 1 109 ? 6.593 -0.633 -1.172 1.00 98.00 109 TYR A C 1
ATOM 857 O O . TYR A 1 109 ? 7.810 -0.601 -0.982 1.00 98.00 109 TYR A O 1
ATOM 865 N N . LEU A 1 110 ? 6.054 -0.483 -2.379 1.00 97.44 110 LEU A N 1
ATOM 866 C CA . LEU A 1 110 ? 6.818 -0.185 -3.583 1.00 97.44 110 LEU A CA 1
ATOM 867 C C . LEU A 1 110 ? 6.934 1.323 -3.762 1.00 97.44 110 LEU A C 1
ATOM 869 O O . LEU A 1 110 ? 5.925 2.029 -3.835 1.00 97.44 110 LEU A O 1
ATOM 873 N N . HIS A 1 111 ? 8.156 1.825 -3.914 1.00 96.06 111 HIS A N 1
ATOM 874 C CA . HIS A 1 111 ? 8.366 3.237 -4.206 1.00 96.06 111 HIS A CA 1
ATOM 875 C C . HIS A 1 111 ? 9.299 3.488 -5.377 1.00 96.06 111 HIS A C 1
ATOM 877 O O . HIS A 1 111 ? 10.184 2.696 -5.677 1.00 96.06 111 HIS A O 1
ATOM 883 N N . GLY A 1 112 ? 9.091 4.619 -6.039 1.00 92.62 112 GLY A N 1
ATOM 884 C CA . GLY A 1 112 ? 9.946 5.095 -7.118 1.00 92.62 112 GLY A CA 1
ATOM 885 C C . GLY A 1 112 ? 9.248 6.116 -8.003 1.00 92.62 112 GLY A C 1
ATOM 886 O O . GLY A 1 112 ? 8.061 6.366 -7.835 1.00 92.62 112 GLY A O 1
ATOM 887 N N . GLY A 1 113 ? 9.944 6.696 -8.964 1.00 88.50 113 GLY A N 1
ATOM 888 C CA . GLY A 1 113 ? 9.459 7.713 -9.877 1.00 88.50 113 GLY A CA 1
ATOM 889 C C . GLY A 1 113 ? 8.318 7.255 -10.784 1.00 88.50 113 GLY A C 1
ATOM 890 O O . GLY A 1 113 ? 7.870 6.100 -10.800 1.00 88.50 113 GLY A O 1
ATOM 891 N N . VAL A 1 114 ? 7.813 8.212 -11.556 1.00 87.94 114 VAL A N 1
ATOM 892 C CA . VAL A 1 114 ? 6.789 7.960 -12.571 1.00 87.94 114 VAL A CA 1
ATOM 893 C C . VAL A 1 114 ? 7.337 7.024 -13.653 1.00 87.94 114 VAL A C 1
ATOM 895 O O . VAL A 1 114 ? 8.501 7.108 -14.030 1.00 87.94 114 VAL A O 1
ATOM 898 N N . GLY A 1 115 ? 6.502 6.108 -14.145 1.00 84.50 115 GLY A N 1
ATOM 899 C CA . GLY A 1 115 ? 6.883 5.195 -15.229 1.00 84.50 115 GLY A CA 1
ATOM 900 C C . GLY A 1 115 ? 7.678 3.945 -14.823 1.00 84.50 115 GLY A C 1
ATOM 901 O O . GLY A 1 115 ? 7.904 3.097 -15.677 1.00 84.50 115 GLY A O 1
ATOM 902 N N . CYS A 1 116 ? 8.032 3.748 -13.546 1.00 88.94 116 CYS A N 1
ATOM 903 C CA . CYS A 1 116 ? 8.744 2.534 -13.096 1.00 88.94 116 CYS A CA 1
ATOM 904 C C . CYS A 1 116 ? 7.885 1.249 -13.104 1.00 88.94 116 CYS A C 1
ATOM 906 O O . CYS A 1 116 ? 8.405 0.158 -12.889 1.00 88.94 116 CYS A O 1
ATOM 908 N N . GLY A 1 117 ? 6.571 1.353 -13.334 1.00 91.19 117 GLY A N 1
ATOM 909 C CA . GLY A 1 117 ? 5.666 0.198 -13.413 1.00 91.19 117 GLY A CA 1
ATOM 910 C C . GLY A 1 117 ? 5.085 -0.285 -12.079 1.00 91.19 117 GLY A C 1
ATOM 911 O O . GLY A 1 117 ? 4.465 -1.338 -12.058 1.00 91.19 117 GLY A O 1
ATOM 912 N N . LYS A 1 118 ? 5.225 0.474 -10.982 1.00 94.94 118 LYS A N 1
ATOM 913 C CA . LYS A 1 118 ? 4.724 0.116 -9.634 1.00 94.94 118 LYS A CA 1
ATOM 914 C C . LYS A 1 118 ? 3.272 -0.381 -9.633 1.00 94.94 118 LYS A C 1
ATOM 916 O O . LYS A 1 118 ? 3.003 -1.479 -9.160 1.00 94.94 118 LYS A O 1
ATOM 921 N N . THR A 1 119 ? 2.362 0.411 -10.205 1.00 94.38 119 THR A N 1
ATOM 922 C CA . THR A 1 119 ? 0.932 0.081 -10.300 1.00 94.38 119 THR A CA 1
ATOM 923 C C . THR A 1 119 ? 0.706 -1.200 -11.092 1.00 94.38 119 THR A C 1
ATOM 925 O O . THR A 1 119 ? -0.000 -2.077 -10.625 1.00 94.38 119 THR A O 1
ATOM 928 N N . MET A 1 120 ? 1.395 -1.372 -12.224 1.00 96.12 120 MET A N 1
ATOM 929 C CA . MET A 1 120 ? 1.306 -2.596 -13.024 1.00 96.12 120 MET A CA 1
ATOM 930 C C . MET A 1 120 ? 1.725 -3.840 -12.223 1.00 96.12 120 MET A C 1
ATOM 932 O O . MET A 1 120 ? 1.085 -4.880 -12.350 1.00 96.12 120 MET A O 1
ATOM 936 N N . LEU A 1 121 ? 2.788 -3.761 -11.412 1.00 97.06 121 LEU A N 1
ATOM 937 C CA . LEU A 1 121 ? 3.207 -4.893 -10.576 1.00 97.06 121 LEU A CA 1
ATOM 938 C C . LEU A 1 121 ? 2.203 -5.175 -9.456 1.00 97.06 121 LEU A C 1
ATOM 940 O O . LEU A 1 121 ? 1.902 -6.335 -9.184 1.00 97.06 121 LEU A O 1
ATOM 944 N N . MET A 1 122 ? 1.656 -4.124 -8.839 1.00 97.69 122 MET A N 1
ATOM 945 C CA . MET A 1 122 ? 0.583 -4.258 -7.856 1.00 97.69 122 MET A CA 1
ATOM 946 C C . MET A 1 122 ? -0.670 -4.889 -8.475 1.00 97.69 122 MET A C 1
ATOM 948 O O . MET A 1 122 ? -1.284 -5.729 -7.830 1.00 97.69 122 MET A O 1
ATOM 952 N N . ASP A 1 123 ? -1.028 -4.539 -9.712 1.00 97.06 123 ASP A N 1
ATOM 953 C CA . ASP A 1 123 ? -2.178 -5.121 -10.412 1.00 97.06 123 ASP A CA 1
ATOM 954 C C . ASP A 1 123 ? -1.956 -6.615 -10.692 1.00 97.06 123 ASP A C 1
ATOM 956 O O . ASP A 1 123 ? -2.842 -7.423 -10.430 1.00 97.06 123 ASP A O 1
ATOM 960 N N . MET A 1 124 ? -0.747 -7.008 -11.122 1.00 97.19 124 MET A N 1
ATOM 961 C CA . MET A 1 124 ? -0.391 -8.428 -11.274 1.00 97.19 124 MET A CA 1
ATOM 962 C C . MET A 1 124 ? -0.531 -9.192 -9.953 1.00 97.19 124 MET A C 1
ATOM 964 O O . MET A 1 124 ? -1.092 -10.283 -9.936 1.00 97.19 124 MET A O 1
ATOM 968 N N . PHE A 1 125 ? -0.049 -8.620 -8.846 1.00 97.88 125 PHE A N 1
ATOM 969 C CA . PHE A 1 125 ? -0.252 -9.205 -7.521 1.00 97.88 125 PHE A CA 1
ATOM 970 C C . PHE A 1 125 ? -1.739 -9.289 -7.168 1.00 97.88 125 PHE A C 1
ATOM 972 O O . PHE A 1 125 ? -2.200 -10.342 -6.741 1.00 97.88 125 PHE A O 1
ATOM 979 N N . TYR A 1 126 ? -2.486 -8.197 -7.355 1.00 97.88 126 TYR A N 1
ATOM 980 C CA . TYR A 1 126 ? -3.900 -8.107 -7.008 1.00 97.88 126 TYR A CA 1
ATOM 981 C C . TYR A 1 126 ? -4.712 -9.178 -7.729 1.00 97.88 126 TYR A C 1
ATOM 983 O O . TYR A 1 126 ? -5.539 -9.825 -7.088 1.00 97.88 126 TYR A O 1
ATOM 991 N N . ASP A 1 127 ? -4.462 -9.405 -9.018 1.00 97.06 127 ASP A N 1
ATOM 992 C CA . ASP A 1 127 ? -5.136 -10.429 -9.818 1.00 97.06 127 ASP A CA 1
ATOM 993 C C . ASP A 1 127 ? -4.899 -11.840 -9.257 1.00 97.06 127 ASP A C 1
ATOM 995 O O . ASP A 1 127 ? -5.854 -12.607 -9.122 1.00 97.06 127 ASP A O 1
ATOM 999 N N . GLU A 1 128 ? -3.673 -12.124 -8.812 1.00 96.56 128 GLU A N 1
ATOM 1000 C CA . GLU A 1 128 ? -3.232 -13.430 -8.299 1.00 96.56 128 GLU A CA 1
ATOM 1001 C C . GLU A 1 128 ? -3.390 -13.603 -6.775 1.00 96.56 128 GLU A C 1
ATOM 1003 O O . GLU A 1 128 ? -2.964 -14.615 -6.213 1.00 96.56 128 GLU A O 1
ATOM 1008 N N . VAL A 1 129 ? -4.007 -12.644 -6.070 1.00 95.12 129 VAL A N 1
ATOM 1009 C CA . VAL A 1 129 ? -4.380 -12.836 -4.658 1.00 95.12 129 VAL A CA 1
ATOM 1010 C C . VAL A 1 129 ? -5.328 -14.040 -4.555 1.00 95.12 129 VAL A C 1
ATOM 1012 O O . VAL A 1 129 ? -6.340 -14.061 -5.272 1.00 95.12 129 VAL A O 1
ATOM 1015 N N . PRO A 1 130 ? -5.072 -15.000 -3.641 1.00 92.94 130 PRO A N 1
ATOM 1016 C CA . PRO A 1 130 ? -5.850 -16.229 -3.568 1.00 92.94 130 PRO A CA 1
ATOM 1017 C C . PRO A 1 130 ? -7.340 -15.962 -3.349 1.00 92.94 130 PRO A C 1
ATOM 1019 O O . PRO A 1 130 ? -7.723 -15.137 -2.518 1.00 92.94 130 PRO A O 1
ATOM 1022 N N . SER A 1 131 ? -8.191 -16.694 -4.075 1.00 91.19 131 SER A N 1
ATOM 1023 C CA . SER A 1 131 ? -9.648 -16.455 -4.138 1.00 91.19 131 SER A CA 1
ATOM 1024 C C . SER A 1 131 ? -10.372 -16.493 -2.787 1.00 91.19 131 SER A C 1
ATOM 1026 O O . SER A 1 131 ? -11.486 -15.990 -2.649 1.00 91.19 131 SER A O 1
ATOM 1028 N N . HIS A 1 132 ? -9.746 -17.101 -1.784 1.00 87.50 132 HIS A N 1
ATOM 1029 C CA . HIS A 1 132 ? -10.281 -17.250 -0.443 1.00 87.50 132 HIS A CA 1
ATOM 1030 C C . HIS A 1 132 ? -10.023 -16.043 0.473 1.00 87.50 132 HIS A C 1
ATOM 1032 O O . HIS A 1 132 ? -10.584 -15.979 1.569 1.00 87.50 132 HIS A O 1
ATOM 1038 N N . TRP A 1 133 ? -9.228 -15.071 0.020 1.00 90.81 133 TRP A N 1
ATOM 1039 C CA . TRP A 1 133 ? -9.016 -13.784 0.680 1.00 90.81 133 TRP A CA 1
ATOM 1040 C C . TRP A 1 133 ? -9.908 -12.690 0.089 1.00 90.81 133 TRP A C 1
ATOM 1042 O O . TRP A 1 133 ? -10.078 -12.582 -1.124 1.00 90.81 133 TRP A O 1
ATOM 1052 N N . THR A 1 134 ? -10.442 -11.819 0.949 1.00 93.69 134 THR A N 1
ATOM 1053 C CA . THR A 1 134 ? -11.089 -10.579 0.505 1.00 93.69 134 THR A CA 1
ATOM 1054 C C . THR A 1 134 ? -10.024 -9.542 0.163 1.00 93.69 134 THR A C 1
ATOM 1056 O O . THR A 1 134 ? -9.102 -9.301 0.947 1.00 93.69 134 THR A O 1
ATOM 1059 N N . LYS A 1 135 ? -10.148 -8.923 -1.015 1.00 95.38 135 LYS A N 1
ATOM 1060 C CA . LYS A 1 135 ? -9.182 -7.952 -1.540 1.00 95.38 135 LYS A CA 1
ATOM 1061 C C . LYS A 1 135 ? -9.868 -6.678 -2.016 1.00 95.38 135 LYS A C 1
ATOM 1063 O O . LYS A 1 135 ? -10.904 -6.741 -2.676 1.00 95.38 135 LYS A O 1
ATOM 1068 N N . ARG A 1 136 ? -9.268 -5.520 -1.745 1.00 97.06 136 ARG A N 1
ATOM 1069 C CA . ARG A 1 136 ? -9.733 -4.217 -2.249 1.00 97.06 136 ARG A CA 1
ATOM 1070 C C . ARG A 1 136 ? -8.554 -3.401 -2.765 1.00 97.06 136 ARG A C 1
ATOM 1072 O O . ARG A 1 136 ? -7.501 -3.379 -2.130 1.00 97.06 136 ARG A O 1
ATOM 1079 N N . ARG A 1 137 ? -8.752 -2.746 -3.911 1.00 97.50 137 ARG A N 1
ATOM 1080 C CA . ARG A 1 137 ? -7.822 -1.775 -4.496 1.00 97.50 137 ARG A CA 1
ATOM 1081 C C . ARG A 1 137 ? -8.485 -0.402 -4.512 1.00 97.50 137 ARG A C 1
ATOM 1083 O O . ARG A 1 137 ? -9.616 -0.308 -4.977 1.00 97.50 137 ARG A O 1
ATOM 1090 N N . GLN A 1 138 ? -7.806 0.622 -4.003 1.00 96.25 138 GLN A N 1
ATOM 1091 C CA . GLN A 1 138 ? -8.288 2.012 -4.025 1.00 96.25 138 GLN A CA 1
ATOM 1092 C C . GLN A 1 138 ? -7.133 3.010 -3.913 1.00 96.25 138 GLN A C 1
ATOM 1094 O O . GLN A 1 138 ? -6.026 2.630 -3.523 1.00 96.25 138 GLN A O 1
ATOM 1099 N N . HIS A 1 139 ? -7.374 4.280 -4.241 1.00 95.44 139 HIS A N 1
ATOM 1100 C CA . HIS A 1 139 ? -6.371 5.327 -4.034 1.00 95.44 139 HIS A CA 1
ATOM 1101 C C . HIS A 1 139 ? -6.286 5.720 -2.554 1.00 95.44 139 HIS A C 1
ATOM 1103 O O . HIS A 1 139 ? -7.263 5.636 -1.804 1.00 95.44 139 HIS A O 1
ATOM 1109 N N . PHE A 1 140 ? -5.115 6.190 -2.115 1.00 93.25 140 PHE A N 1
ATOM 1110 C CA . PHE A 1 140 ? -4.902 6.554 -0.711 1.00 93.25 140 PHE A CA 1
ATOM 1111 C C . PHE A 1 140 ? -5.881 7.630 -0.208 1.00 93.25 140 PHE A C 1
ATOM 1113 O O . PHE A 1 140 ? -6.428 7.505 0.886 1.00 93.25 140 PHE A O 1
ATOM 1120 N N . HIS A 1 141 ? -6.148 8.662 -1.013 1.00 90.50 141 HIS A N 1
ATOM 1121 C CA . HIS A 1 141 ? -7.067 9.736 -0.628 1.00 90.50 141 HIS A CA 1
ATOM 1122 C C . HIS A 1 141 ? -8.513 9.241 -0.455 1.00 90.50 141 HIS A C 1
ATOM 1124 O O . HIS A 1 141 ? -9.183 9.628 0.500 1.00 90.50 141 HIS A O 1
ATOM 1130 N N . GLU A 1 142 ? -8.975 8.339 -1.325 1.00 93.06 142 GLU A N 1
ATOM 1131 C CA . GLU A 1 142 ? -10.312 7.735 -1.232 1.00 93.06 142 GLU A CA 1
ATOM 1132 C C . GLU A 1 142 ? -10.464 6.936 0.067 1.00 93.06 142 GLU A C 1
ATOM 1134 O O . GLU A 1 142 ? -11.468 7.067 0.766 1.00 93.06 142 GLU A O 1
ATOM 1139 N N . MET A 1 143 ? -9.423 6.182 0.436 1.00 94.38 143 MET A N 1
ATOM 1140 C CA . MET A 1 143 ? -9.377 5.440 1.695 1.00 94.38 143 MET A CA 1
ATOM 1141 C C . MET A 1 143 ? -9.475 6.365 2.914 1.00 94.38 143 MET A C 1
ATOM 1143 O O . MET A 1 143 ? -10.217 6.072 3.851 1.00 94.38 143 MET A O 1
ATOM 1147 N N . MET A 1 144 ? -8.768 7.498 2.900 1.00 92.94 144 MET A N 1
ATOM 1148 C CA . MET A 1 144 ? -8.828 8.459 4.003 1.00 92.94 144 MET A CA 1
ATOM 1149 C C . MET A 1 144 ? -10.203 9.130 4.111 1.00 92.94 144 MET A C 1
ATOM 1151 O O . MET A 1 144 ? -10.716 9.289 5.219 1.00 92.94 144 MET A O 1
ATOM 1155 N N . LEU A 1 145 ? -10.843 9.467 2.986 1.00 92.62 145 LEU A N 1
ATOM 1156 C CA . LEU A 1 145 ? -12.215 9.989 2.980 1.00 92.62 145 LEU A CA 1
ATOM 1157 C C . LEU A 1 145 ? -13.214 8.970 3.547 1.00 92.62 145 LEU A C 1
ATOM 1159 O O . LEU A 1 145 ? -14.054 9.324 4.378 1.00 92.62 145 LEU A O 1
ATOM 1163 N N . GLU A 1 146 ? -13.101 7.705 3.136 1.00 93.69 146 GLU A N 1
ATOM 1164 C CA . GLU A 1 146 ? -13.900 6.598 3.665 1.00 93.69 146 GLU A CA 1
ATOM 1165 C C . GLU A 1 146 ? -13.704 6.453 5.181 1.00 93.69 146 GLU A C 1
ATOM 1167 O O . GLU A 1 146 ? -14.678 6.395 5.936 1.00 93.69 146 GLU A O 1
ATOM 1172 N N . PHE A 1 147 ? -12.453 6.459 5.639 1.00 93.69 147 PHE A N 1
ATOM 1173 C CA . PHE A 1 147 ? -12.109 6.382 7.053 1.00 93.69 147 PHE A CA 1
ATOM 1174 C C . PHE A 1 147 ? -12.754 7.517 7.865 1.00 93.69 147 PHE A C 1
ATOM 1176 O O . PHE A 1 147 ? -13.457 7.255 8.846 1.00 93.69 147 PHE A O 1
ATOM 1183 N N . HIS A 1 148 ? -12.570 8.774 7.447 1.00 92.25 148 HIS A N 1
ATOM 1184 C CA . HIS A 1 148 ? -13.128 9.935 8.149 1.00 92.25 148 HIS A CA 1
ATOM 1185 C C . HIS A 1 148 ? -14.657 9.909 8.173 1.00 92.25 148 HIS A C 1
ATOM 1187 O O . HIS A 1 148 ? -15.263 10.213 9.204 1.00 92.25 148 HIS A O 1
ATOM 1193 N N . SER A 1 149 ? -15.287 9.486 7.073 1.00 93.38 149 SER A N 1
ATOM 1194 C CA . SER A 1 149 ? -16.736 9.291 7.004 1.00 93.38 149 SER A CA 1
ATOM 1195 C C . SER A 1 149 ? -17.211 8.265 8.040 1.00 93.38 149 SER A C 1
ATOM 1197 O O . SER A 1 149 ? -18.110 8.558 8.833 1.00 93.38 149 SER A O 1
ATOM 1199 N N . ARG A 1 150 ? -16.567 7.094 8.125 1.00 93.94 150 ARG A N 1
ATOM 1200 C CA . ARG A 1 150 ? -16.932 6.048 9.097 1.00 93.94 150 ARG A CA 1
ATOM 1201 C C . ARG A 1 150 ? -16.718 6.496 10.543 1.00 93.94 150 ARG A C 1
ATOM 1203 O O . ARG A 1 150 ? -17.608 6.325 11.376 1.00 93.94 150 ARG A O 1
ATOM 1210 N N . VAL A 1 151 ? -15.593 7.149 10.845 1.00 91.81 151 VAL A N 1
ATOM 1211 C CA . VAL A 1 151 ? -15.337 7.716 12.183 1.00 91.81 151 VAL A CA 1
ATOM 1212 C C . VAL A 1 151 ? -16.423 8.720 12.563 1.00 91.81 151 VAL A C 1
ATOM 1214 O O . VAL A 1 151 ? -16.924 8.705 13.690 1.00 91.81 151 VAL A O 1
ATOM 1217 N N . HIS A 1 152 ? -16.835 9.561 11.618 1.00 90.50 152 HIS A N 1
ATOM 1218 C CA . HIS A 1 152 ? -17.909 10.520 11.819 1.00 90.50 152 HIS A CA 1
ATOM 1219 C C . HIS A 1 152 ? -19.269 9.845 12.069 1.00 90.50 152 HIS A C 1
ATOM 1221 O O . HIS A 1 152 ? -20.061 10.342 12.869 1.00 90.50 152 HIS A O 1
ATOM 1227 N N . HIS A 1 153 ? -19.562 8.710 11.437 1.00 89.75 153 HIS A N 1
ATOM 1228 C CA . HIS A 1 153 ? -20.790 7.956 11.709 1.00 89.75 153 HIS A CA 1
ATOM 1229 C C . HIS A 1 153 ? -20.800 7.299 13.098 1.00 89.75 153 HIS A C 1
ATOM 1231 O O . HIS A 1 153 ? -21.857 7.193 13.717 1.00 89.75 153 HIS A O 1
ATOM 1237 N N . ILE A 1 154 ? -19.633 6.929 13.632 1.00 87.31 154 ILE A N 1
ATOM 1238 C CA . ILE A 1 154 ? -19.471 6.256 14.935 1.00 87.31 154 ILE A CA 1
ATOM 1239 C C . ILE A 1 154 ? -19.306 7.266 16.104 1.00 87.31 154 ILE A C 1
ATOM 1241 O O . ILE A 1 154 ? -18.959 6.894 17.228 1.00 87.31 154 ILE A O 1
ATOM 1245 N N . ARG A 1 155 ? -19.580 8.560 15.858 1.00 74.81 155 ARG A N 1
ATOM 1246 C CA . ARG A 1 155 ? -19.448 9.693 16.802 1.00 74.81 155 ARG A CA 1
ATOM 1247 C C . ARG A 1 155 ? -19.761 9.336 18.267 1.00 74.81 155 ARG A C 1
ATOM 1249 O O . ARG A 1 155 ? -20.809 8.784 18.584 1.00 74.81 155 ARG A O 1
ATOM 1256 N N . GLY A 1 156 ? -18.859 9.732 19.172 1.00 70.44 156 GLY A N 1
ATOM 1257 C CA . GLY A 1 156 ? -19.023 9.603 20.629 1.00 70.44 156 GLY A CA 1
ATOM 1258 C C . GLY A 1 156 ? -18.443 8.323 21.244 1.00 70.44 156 GLY A C 1
ATOM 1259 O O . GLY A 1 156 ? -18.320 8.237 22.465 1.00 70.44 156 GLY A O 1
ATOM 1260 N N . ALA A 1 157 ? -18.025 7.351 20.430 1.00 75.38 157 ALA A N 1
ATOM 1261 C CA . ALA A 1 157 ? -17.325 6.168 20.917 1.00 75.38 157 ALA A CA 1
ATOM 1262 C C . ALA A 1 157 ? -15.838 6.468 21.188 1.00 75.38 157 ALA A C 1
ATOM 1264 O O . ALA A 1 157 ? -15.121 6.947 20.309 1.00 75.38 157 ALA A O 1
ATOM 1265 N N . LYS A 1 158 ? -15.337 6.126 22.386 1.00 77.38 158 LYS A N 1
ATOM 1266 C CA . LYS A 1 158 ? -13.900 6.249 22.726 1.00 77.38 158 LYS A CA 1
ATOM 1267 C C . LYS A 1 158 ? -12.994 5.384 21.831 1.00 77.38 158 LYS A C 1
ATOM 1269 O O . LYS A 1 158 ? -11.805 5.671 21.713 1.00 77.38 158 LYS A O 1
ATOM 1274 N N . ASN A 1 159 ? -13.567 4.353 21.208 1.00 87.00 159 ASN A N 1
ATOM 1275 C CA . ASN A 1 159 ? -12.902 3.362 20.366 1.00 87.00 159 ASN A CA 1
ATOM 1276 C C . ASN A 1 159 ? -13.319 3.451 18.882 1.00 87.00 159 ASN A C 1
ATOM 1278 O O . ASN A 1 159 ? -13.481 2.432 18.211 1.00 87.00 159 ASN A O 1
ATOM 1282 N N . ALA A 1 160 ? -13.596 4.661 18.381 1.00 91.25 160 ALA A N 1
ATOM 1283 C CA . ALA A 1 160 ? -14.063 4.845 17.007 1.00 91.25 160 ALA A CA 1
ATOM 1284 C C . ALA A 1 160 ? -13.064 4.303 15.969 1.00 91.25 160 ALA A C 1
ATOM 1286 O O . ALA A 1 160 ? -13.479 3.611 15.047 1.00 91.25 160 ALA A O 1
ATOM 1287 N N . VAL A 1 161 ? -11.760 4.555 16.140 1.00 91.75 161 VAL A N 1
ATOM 1288 C CA . VAL A 1 161 ? -10.724 4.110 15.188 1.00 91.75 161 VAL A CA 1
ATOM 1289 C C . VAL A 1 161 ? -10.631 2.587 15.144 1.00 91.75 161 VAL A C 1
ATOM 1291 O O . VAL A 1 161 ? -10.576 2.013 14.065 1.00 91.75 161 VAL A O 1
ATOM 1294 N N . GLU A 1 162 ? -10.679 1.933 16.301 1.00 91.50 162 GLU A N 1
ATOM 1295 C CA . GLU A 1 162 ? -10.640 0.478 16.438 1.00 91.50 162 GLU A CA 1
ATOM 1296 C C . GLU A 1 162 ? -11.829 -0.172 15.730 1.00 91.50 162 GLU A C 1
ATOM 1298 O O . GLU A 1 162 ? -11.662 -1.145 15.002 1.00 91.50 162 GLU A O 1
ATOM 1303 N N . ARG A 1 163 ? -13.026 0.402 15.899 1.00 91.69 163 ARG A N 1
ATOM 1304 C CA . ARG A 1 163 ? -14.243 -0.082 15.237 1.00 91.69 163 ARG A CA 1
ATOM 1305 C C . ARG A 1 163 ? -14.187 0.103 13.725 1.00 91.69 163 ARG A C 1
ATOM 1307 O O . ARG A 1 163 ? -14.567 -0.806 12.999 1.00 91.69 163 ARG A O 1
ATOM 1314 N N . VAL A 1 164 ? -13.697 1.248 13.248 1.00 94.31 164 VAL A N 1
ATOM 1315 C CA . VAL A 1 164 ? -13.507 1.461 11.807 1.00 94.31 164 VAL A CA 1
ATOM 1316 C C . VAL A 1 164 ? -12.451 0.505 11.253 1.00 94.31 164 VAL A C 1
ATOM 1318 O O . VAL A 1 164 ? -12.652 -0.053 10.181 1.00 94.31 164 VAL A O 1
ATOM 1321 N N . ALA A 1 165 ? -11.364 0.251 11.987 1.00 93.44 165 ALA A N 1
ATOM 1322 C CA . ALA A 1 165 ? -10.353 -0.727 11.598 1.00 93.44 165 ALA A CA 1
ATOM 1323 C C . ALA A 1 165 ? -10.933 -2.148 11.513 1.00 93.44 165 ALA A C 1
ATOM 1325 O O . ALA A 1 165 ? -10.616 -2.865 10.566 1.00 93.44 165 ALA A O 1
ATOM 1326 N N . ASP A 1 166 ? -11.800 -2.545 12.454 1.00 91.50 166 ASP A N 1
ATOM 1327 C CA . ASP A 1 166 ? -12.570 -3.790 12.352 1.00 91.50 166 ASP A CA 1
ATOM 1328 C C . ASP A 1 166 ? -13.373 -3.814 11.045 1.00 91.50 166 ASP A C 1
ATOM 1330 O O . ASP A 1 166 ? -13.178 -4.703 10.224 1.00 91.50 166 ASP A O 1
ATOM 1334 N N . GLU A 1 167 ? -14.203 -2.801 10.790 1.00 92.81 167 GLU A N 1
ATOM 1335 C CA . GLU A 1 167 ? -15.041 -2.741 9.585 1.00 92.81 167 GLU A CA 1
ATOM 1336 C C . GLU A 1 167 ? -14.227 -2.749 8.276 1.00 92.81 167 GLU A C 1
ATOM 1338 O O . GLU A 1 167 ? -14.619 -3.394 7.308 1.00 92.81 167 GLU A O 1
ATOM 1343 N N . MET A 1 168 ? -13.084 -2.061 8.220 1.00 93.81 168 MET A N 1
ATOM 1344 C CA . MET A 1 168 ? -12.237 -2.022 7.021 1.00 93.81 168 MET A CA 1
ATOM 1345 C C . MET A 1 168 ? -11.509 -3.350 6.771 1.00 93.81 168 MET A C 1
ATOM 1347 O O . MET A 1 168 ? -11.350 -3.750 5.619 1.00 93.81 168 MET A O 1
ATOM 1351 N N . VAL A 1 169 ? -11.084 -4.052 7.826 1.00 91.38 169 VAL A N 1
ATOM 1352 C CA . VAL A 1 169 ? -10.484 -5.394 7.704 1.00 91.38 169 VAL A CA 1
ATOM 1353 C C . VAL A 1 169 ? -11.545 -6.446 7.372 1.00 91.38 169 VAL A C 1
ATOM 1355 O O . VAL A 1 169 ? -11.251 -7.442 6.710 1.00 91.38 169 VAL A O 1
ATOM 1358 N N . ASP A 1 170 ? -12.783 -6.245 7.825 1.00 89.06 170 ASP A N 1
ATOM 1359 C CA . ASP A 1 170 ? -13.926 -7.077 7.450 1.00 89.06 170 ASP A CA 1
ATOM 1360 C C . ASP A 1 170 ? -14.228 -6.974 5.953 1.00 89.06 170 ASP A C 1
ATOM 1362 O O . ASP A 1 170 ? -14.458 -7.997 5.305 1.00 89.06 170 ASP A O 1
ATOM 1366 N N . ASP A 1 171 ? -14.154 -5.763 5.411 1.00 92.06 171 ASP A N 1
ATOM 1367 C CA . ASP A 1 171 ? -14.348 -5.482 3.994 1.00 92.06 171 ASP A CA 1
ATOM 1368 C C . ASP A 1 171 ? -13.247 -6.078 3.105 1.00 92.06 171 ASP A C 1
ATOM 1370 O O . ASP A 1 171 ? -13.527 -6.625 2.034 1.00 92.06 171 ASP A O 1
ATOM 1374 N N . ALA A 1 172 ? -11.989 -5.957 3.527 1.00 92.81 172 ALA A N 1
ATOM 1375 C CA . ALA A 1 172 ? -10.838 -6.450 2.785 1.00 92.81 172 ALA A CA 1
ATOM 1376 C C . ALA A 1 172 ? -9.710 -6.835 3.740 1.00 92.81 172 ALA A C 1
ATOM 1378 O O . ALA A 1 172 ? -9.214 -6.002 4.485 1.00 92.81 172 ALA A O 1
ATOM 1379 N N . ALA A 1 173 ? -9.260 -8.085 3.687 1.00 92.19 173 ALA A N 1
ATOM 1380 C CA . ALA A 1 173 ? -8.107 -8.543 4.455 1.00 92.19 173 ALA A CA 1
ATOM 1381 C C . ALA A 1 173 ? -6.771 -8.294 3.723 1.00 92.19 173 ALA A C 1
ATOM 1383 O O . ALA A 1 173 ? -5.712 -8.271 4.355 1.00 92.19 173 ALA A O 1
ATOM 1384 N N . VAL A 1 174 ? -6.825 -8.082 2.403 1.00 95.69 174 VAL A N 1
ATOM 1385 C CA . VAL A 1 174 ? -5.713 -7.606 1.570 1.00 95.69 174 VAL A CA 1
ATOM 1386 C C . VAL A 1 174 ? -6.083 -6.245 0.983 1.00 95.69 174 VAL A C 1
ATOM 1388 O O . VAL A 1 174 ? -6.993 -6.137 0.156 1.00 95.69 174 VAL A O 1
ATOM 1391 N N . LEU A 1 175 ? -5.370 -5.202 1.396 1.00 96.81 175 LEU A N 1
ATOM 1392 C CA . LEU A 1 175 ? -5.598 -3.835 0.943 1.00 96.81 175 LEU A CA 1
ATOM 1393 C C . LEU A 1 175 ? -4.457 -3.386 0.033 1.00 96.81 175 LEU A C 1
ATOM 1395 O O . LEU A 1 175 ? -3.325 -3.216 0.483 1.00 96.81 175 LEU A O 1
ATOM 1399 N N . CYS A 1 176 ? -4.779 -3.184 -1.242 1.00 98.12 176 CYS A N 1
ATOM 1400 C CA . CYS A 1 176 ? -3.878 -2.632 -2.246 1.00 98.12 176 CYS A CA 1
ATOM 1401 C C . CYS A 1 176 ? -4.152 -1.132 -2.397 1.00 98.12 176 CYS A C 1
ATOM 1403 O O . CYS A 1 176 ? -5.200 -0.745 -2.912 1.00 98.12 176 CYS A O 1
ATOM 1405 N N . ILE A 1 177 ? -3.243 -0.282 -1.932 1.00 97.50 177 ILE A N 1
ATOM 1406 C CA . ILE A 1 177 ? -3.388 1.167 -2.045 1.00 97.50 177 ILE A CA 1
ATOM 1407 C C . ILE A 1 177 ? -2.474 1.715 -3.126 1.00 97.50 177 ILE A C 1
ATOM 1409 O O . ILE A 1 177 ? -1.250 1.612 -3.028 1.00 97.50 177 ILE A O 1
ATOM 1413 N N . ASP A 1 178 ? -3.085 2.363 -4.117 1.00 95.62 178 ASP A N 1
ATOM 1414 C CA . ASP A 1 178 ? -2.338 3.118 -5.113 1.00 95.62 178 ASP A CA 1
ATOM 1415 C C . ASP A 1 178 ? -2.071 4.555 -4.651 1.00 95.62 178 ASP A C 1
ATOM 1417 O O . ASP A 1 178 ? -2.839 5.144 -3.881 1.00 95.62 178 ASP A O 1
ATOM 1421 N N . GLU A 1 179 ? -0.984 5.123 -5.165 1.00 91.38 179 GLU A N 1
ATOM 1422 C CA . GLU A 1 179 ? -0.625 6.534 -5.011 1.00 91.38 179 GLU A CA 1
ATOM 1423 C C . GLU A 1 179 ? -0.603 7.024 -3.554 1.00 91.38 179 GLU A C 1
ATOM 1425 O O . GLU A 1 179 ? -1.154 8.075 -3.217 1.00 91.38 179 GLU A O 1
ATOM 1430 N N . VAL A 1 180 ? 0.068 6.284 -2.667 1.00 94.00 180 VAL A N 1
ATOM 1431 C CA . VAL A 1 180 ? 0.234 6.719 -1.276 1.00 94.00 180 VAL A CA 1
ATOM 1432 C C . VAL A 1 180 ? 1.008 8.033 -1.227 1.00 94.00 180 VAL A C 1
ATOM 1434 O O . VAL A 1 180 ? 2.188 8.103 -1.586 1.00 94.00 180 VAL A O 1
ATOM 1437 N N . GLN A 1 181 ? 0.338 9.072 -0.741 1.00 89.31 181 GLN A N 1
ATOM 1438 C CA . GLN A 1 181 ? 0.895 10.392 -0.481 1.00 89.31 181 GLN A CA 1
ATOM 1439 C C . GLN A 1 181 ? 0.175 11.022 0.708 1.00 89.31 181 GLN A C 1
ATOM 1441 O O . GLN A 1 181 ? -1.045 10.934 0.813 1.00 89.31 181 GLN A O 1
ATOM 1446 N N . VAL A 1 182 ? 0.932 11.665 1.595 1.00 85.94 182 VAL A N 1
ATOM 1447 C CA . VAL A 1 182 ? 0.380 12.355 2.763 1.00 85.94 182 VAL A CA 1
ATOM 1448 C C . VAL A 1 182 ? 0.741 13.825 2.652 1.00 85.94 182 VAL A C 1
ATOM 1450 O O . VAL A 1 182 ? 1.913 14.176 2.525 1.00 85.94 182 VAL A O 1
ATOM 1453 N N . THR A 1 183 ? -0.270 14.685 2.679 1.00 80.62 183 THR A N 1
ATOM 1454 C CA . THR A 1 183 ? -0.095 16.141 2.585 1.00 80.62 183 THR A CA 1
ATOM 1455 C C . THR A 1 183 ? -0.661 16.886 3.788 1.00 80.62 183 THR A C 1
ATOM 1457 O O . THR A 1 183 ? -0.258 18.021 4.017 1.00 80.62 183 THR A O 1
ATOM 1460 N N . ASP A 1 184 ? -1.550 16.261 4.566 1.00 78.56 184 ASP A N 1
ATOM 1461 C CA . ASP A 1 184 ? -2.243 16.885 5.697 1.00 78.56 184 ASP A CA 1
ATOM 1462 C C . ASP A 1 184 ? -1.773 16.312 7.049 1.00 78.56 184 ASP A C 1
ATOM 1464 O O . ASP A 1 184 ? -1.579 15.104 7.211 1.00 78.56 184 ASP A O 1
ATOM 1468 N N . ILE A 1 185 ? -1.625 17.195 8.039 1.00 75.94 185 ILE A N 1
ATOM 1469 C CA . ILE A 1 185 ? -1.321 16.853 9.430 1.00 75.94 185 ILE A CA 1
ATOM 1470 C C . ILE A 1 185 ? -2.475 16.105 10.105 1.00 75.94 185 ILE A C 1
ATOM 1472 O O . ILE A 1 185 ? -2.231 15.235 10.942 1.00 75.94 185 ILE A O 1
ATOM 1476 N N . ALA A 1 186 ? -3.725 16.409 9.738 1.00 76.50 186 ALA A N 1
ATOM 1477 C CA . ALA A 1 186 ? -4.899 15.755 10.311 1.00 76.50 186 ALA A CA 1
ATOM 1478 C C . ALA A 1 186 ? -4.883 14.244 10.030 1.00 76.50 186 ALA A C 1
ATOM 1480 O O . ALA A 1 186 ? -5.106 13.436 10.935 1.00 76.50 186 ALA A O 1
ATOM 1481 N N . ASP A 1 187 ? -4.526 13.870 8.801 1.00 78.06 187 ASP A N 1
ATOM 1482 C CA . ASP A 1 187 ? -4.359 12.476 8.399 1.00 78.06 187 ASP A CA 1
ATOM 1483 C C . ASP A 1 187 ? -3.160 11.844 9.108 1.00 78.06 187 ASP A C 1
ATOM 1485 O O . ASP A 1 187 ? -3.282 10.765 9.689 1.00 78.06 187 ASP A O 1
ATOM 1489 N N . ALA A 1 188 ? -2.022 12.544 9.144 1.00 77.00 188 ALA A N 1
ATOM 1490 C CA . ALA A 1 188 ? -0.782 12.039 9.726 1.00 77.00 188 ALA A CA 1
ATOM 1491 C C . ALA A 1 188 ? -0.945 11.540 11.176 1.00 77.00 188 ALA A C 1
ATOM 1493 O O . ALA A 1 188 ? -0.405 10.488 11.531 1.00 77.00 188 ALA A O 1
ATOM 1494 N N . VAL A 1 189 ? -1.713 12.257 12.005 1.00 77.44 189 VAL A N 1
ATOM 1495 C CA . VAL A 1 189 ? -1.950 11.884 13.412 1.00 77.44 189 VAL A CA 1
ATOM 1496 C C . VAL A 1 189 ? -2.782 10.603 13.531 1.00 77.44 189 VAL A C 1
ATOM 1498 O O . VAL A 1 189 ? -2.509 9.762 14.391 1.00 77.44 189 VAL A O 1
ATOM 1501 N N . VAL A 1 190 ? -3.797 10.433 12.683 1.00 86.50 190 VAL A N 1
ATOM 1502 C CA . VAL A 1 190 ? -4.763 9.333 12.816 1.00 86.50 190 VAL A CA 1
ATOM 1503 C C . VAL A 1 190 ? -4.317 8.071 12.077 1.00 86.50 190 VAL A C 1
ATOM 1505 O O . VAL A 1 190 ? -4.578 6.961 12.549 1.00 86.50 190 VAL A O 1
ATOM 1508 N N . MET A 1 191 ? -3.573 8.223 10.978 1.00 87.31 191 MET A N 1
ATOM 1509 C CA . MET A 1 191 ? -3.044 7.122 10.170 1.00 87.31 191 MET A CA 1
ATOM 1510 C C . MET A 1 191 ? -2.276 6.104 11.002 1.00 87.31 191 MET A C 1
ATOM 1512 O O . MET A 1 191 ? -2.495 4.904 10.853 1.00 87.31 191 MET A O 1
ATOM 1516 N N . ARG A 1 192 ? -1.408 6.564 11.912 1.00 89.25 192 ARG A N 1
ATOM 1517 C CA . ARG A 1 192 ? -0.646 5.661 12.779 1.00 89.25 192 ARG A CA 1
ATOM 1518 C C . ARG A 1 192 ? -1.571 4.695 13.516 1.00 89.25 192 ARG A C 1
ATOM 1520 O O . ARG A 1 192 ? -1.380 3.489 13.417 1.00 89.25 192 ARG A O 1
ATOM 1527 N N . ARG A 1 193 ? -2.568 5.229 14.225 1.00 91.25 193 ARG A N 1
ATOM 1528 C CA . ARG A 1 193 ? -3.491 4.426 15.033 1.00 91.25 193 ARG A CA 1
ATOM 1529 C C . ARG A 1 193 ? -4.331 3.507 14.152 1.00 91.25 193 ARG A C 1
ATOM 1531 O O . ARG A 1 193 ? -4.451 2.334 14.467 1.00 91.25 193 ARG A O 1
ATOM 1538 N N . LEU A 1 194 ? -4.857 4.012 13.037 1.00 93.56 194 LEU A N 1
ATOM 1539 C CA . LEU A 1 194 ? -5.646 3.209 12.100 1.00 93.56 194 LEU A CA 1
ATOM 1540 C C . LEU A 1 194 ? -4.857 1.998 11.583 1.00 93.56 194 LEU A C 1
ATOM 1542 O O . LEU A 1 194 ? -5.307 0.863 11.719 1.00 93.56 194 LEU A O 1
ATOM 1546 N N . PHE A 1 195 ? -3.667 2.224 11.025 1.00 93.44 195 PHE A N 1
ATOM 1547 C CA . PHE A 1 195 ? -2.861 1.142 10.465 1.00 93.44 195 PHE A CA 1
ATOM 1548 C C . PHE A 1 195 ? -2.336 0.191 11.542 1.00 93.44 195 PHE A C 1
ATOM 1550 O O . PHE A 1 195 ? -2.259 -1.008 11.293 1.00 93.44 195 PHE A O 1
ATOM 1557 N N . GLU A 1 196 ? -2.015 0.686 12.739 1.00 92.31 196 GLU A N 1
ATOM 1558 C CA . GLU A 1 196 ? -1.622 -0.153 13.876 1.00 92.31 196 GLU A CA 1
ATOM 1559 C C . GLU A 1 196 ? -2.746 -1.142 14.226 1.00 92.31 196 GLU A C 1
ATOM 1561 O O . GLU A 1 196 ? -2.518 -2.352 14.254 1.00 92.31 196 GLU A O 1
ATOM 1566 N N . GLU A 1 197 ? -3.982 -0.653 14.349 1.00 92.19 197 GLU A N 1
ATOM 1567 C CA . GLU A 1 197 ? -5.168 -1.479 14.597 1.00 92.19 197 GLU A CA 1
ATOM 1568 C C . GLU A 1 197 ? -5.443 -2.479 13.460 1.00 92.19 197 GLU A C 1
ATOM 1570 O O . GLU A 1 197 ? -5.759 -3.648 13.711 1.00 92.19 197 GLU A O 1
ATOM 1575 N N . MET A 1 198 ? -5.296 -2.060 12.201 1.00 92.69 198 MET A N 1
ATOM 1576 C CA . MET A 1 198 ? -5.492 -2.936 11.040 1.00 92.69 198 MET A CA 1
ATOM 1577 C C . MET A 1 198 ? -4.418 -4.032 10.961 1.00 92.69 198 MET A C 1
ATOM 1579 O O . MET A 1 198 ? -4.737 -5.200 10.727 1.00 92.69 198 MET A O 1
ATOM 1583 N N . PHE A 1 199 ? -3.147 -3.703 11.212 1.00 91.62 199 PHE A N 1
ATOM 1584 C CA . PHE A 1 199 ? -2.055 -4.679 11.217 1.00 91.62 199 PHE A CA 1
ATOM 1585 C C . PHE A 1 199 ? -2.155 -5.671 12.375 1.00 91.62 199 PHE A C 1
ATOM 1587 O O . PHE A 1 199 ? -1.865 -6.854 12.177 1.00 91.62 199 PHE A O 1
ATOM 1594 N N . GLN A 1 200 ? -2.592 -5.228 13.558 1.00 89.19 200 GLN A N 1
ATOM 1595 C CA . GLN A 1 200 ? -2.878 -6.118 14.689 1.00 89.19 200 GLN A CA 1
ATOM 1596 C C . GLN A 1 200 ? -3.981 -7.127 14.347 1.00 89.19 200 GLN A C 1
ATOM 1598 O O . GLN A 1 200 ? -3.920 -8.282 14.763 1.00 89.19 200 GLN A O 1
ATOM 1603 N N . ARG A 1 201 ? -4.947 -6.725 13.513 1.00 88.25 201 ARG A N 1
ATOM 1604 C CA . ARG A 1 201 ? -5.984 -7.605 12.952 1.00 88.25 201 ARG A CA 1
ATOM 1605 C C . ARG A 1 201 ? -5.496 -8.446 11.773 1.00 88.25 201 ARG A C 1
ATOM 1607 O O . ARG A 1 201 ? -6.282 -9.206 11.219 1.00 88.25 201 ARG A O 1
ATOM 1614 N N . GLY A 1 202 ? -4.224 -8.355 11.402 1.00 88.38 202 GLY A N 1
ATOM 1615 C CA . GLY A 1 202 ? -3.625 -9.164 10.347 1.00 88.38 202 GLY A CA 1
ATOM 1616 C C . GLY A 1 202 ? -3.939 -8.711 8.926 1.00 88.38 202 GLY A C 1
ATOM 1617 O O . GLY A 1 202 ? -3.790 -9.516 8.013 1.00 88.38 202 GLY A O 1
ATOM 1618 N N . MET A 1 203 ? -4.329 -7.446 8.738 1.00 92.44 203 MET A N 1
ATOM 1619 C CA . MET A 1 203 ? -4.398 -6.829 7.413 1.00 92.44 203 MET A CA 1
ATOM 1620 C C . MET A 1 203 ? -3.058 -6.962 6.685 1.00 92.44 203 MET A C 1
ATOM 1622 O O . MET A 1 203 ? -2.001 -6.689 7.264 1.00 92.44 203 MET A O 1
ATOM 1626 N N . VAL A 1 204 ? -3.119 -7.309 5.402 1.00 94.81 204 VAL A N 1
ATOM 1627 C CA . VAL A 1 204 ? -1.967 -7.299 4.500 1.00 94.81 204 VAL A CA 1
ATOM 1628 C C . VAL A 1 204 ? -2.047 -6.061 3.625 1.00 94.81 204 VAL A C 1
ATOM 1630 O O . VAL A 1 204 ? -3.000 -5.875 2.873 1.00 94.81 204 VAL A O 1
ATOM 1633 N N . PHE A 1 205 ? -1.047 -5.195 3.759 1.00 96.06 205 PHE A N 1
ATOM 1634 C CA . PHE A 1 205 ? -0.996 -3.901 3.090 1.00 96.06 205 PHE A CA 1
ATOM 1635 C C . PHE A 1 205 ? -0.017 -3.946 1.921 1.00 96.06 205 PHE A C 1
ATOM 1637 O O . PHE A 1 205 ? 1.169 -4.189 2.120 1.00 96.06 205 PHE A O 1
ATOM 1644 N N . VAL A 1 206 ? -0.497 -3.703 0.707 1.00 98.06 206 VAL A N 1
ATOM 1645 C CA . VAL A 1 206 ? 0.348 -3.542 -0.479 1.00 98.06 206 VAL A CA 1
ATOM 1646 C C . VAL A 1 206 ? 0.165 -2.126 -0.989 1.00 98.06 206 VAL A C 1
ATOM 1648 O O . VAL A 1 206 ? -0.958 -1.687 -1.196 1.00 98.06 206 VAL A O 1
ATOM 1651 N N . ALA A 1 207 ? 1.255 -1.391 -1.155 1.00 97.69 207 ALA A N 1
ATOM 1652 C CA . ALA A 1 207 ? 1.208 0.021 -1.484 1.00 97.69 207 ALA A CA 1
ATOM 1653 C C . ALA A 1 207 ? 2.187 0.395 -2.583 1.00 97.69 207 ALA A C 1
ATOM 1655 O O . ALA A 1 207 ? 3.297 -0.134 -2.653 1.00 97.69 207 ALA A O 1
ATOM 1656 N N . THR A 1 208 ? 1.799 1.376 -3.388 1.00 96.94 208 THR A N 1
ATOM 1657 C CA . THR A 1 208 ? 2.657 2.034 -4.373 1.00 96.94 208 THR A CA 1
ATOM 1658 C C . THR A 1 208 ? 2.757 3.526 -4.054 1.00 96.94 208 THR A C 1
ATOM 1660 O O . THR A 1 208 ? 1.785 4.181 -3.677 1.00 96.94 208 THR A O 1
ATOM 1663 N N . SER A 1 209 ? 3.951 4.102 -4.195 1.00 95.81 209 SER A N 1
ATOM 1664 C CA . SER A 1 209 ? 4.163 5.535 -3.969 1.00 95.81 209 SER A CA 1
ATOM 1665 C C . SER A 1 209 ? 5.273 6.112 -4.838 1.00 95.81 209 SER A C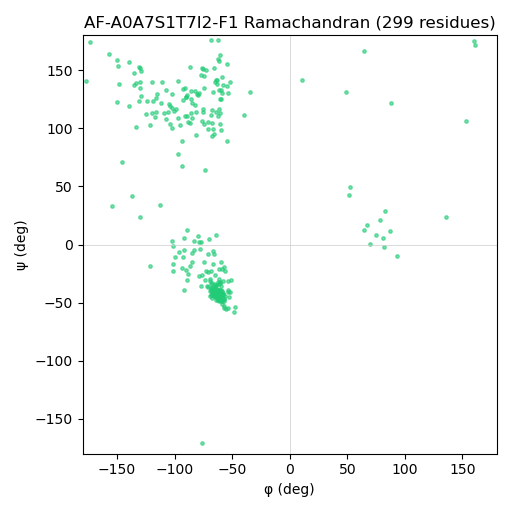 1
ATOM 1667 O O . SER A 1 209 ? 6.222 5.430 -5.218 1.00 95.81 209 SER A O 1
ATOM 1669 N N . ASN A 1 210 ? 5.191 7.412 -5.118 1.00 93.44 210 ASN A N 1
ATOM 1670 C CA . ASN A 1 210 ? 6.296 8.161 -5.717 1.00 93.44 210 ASN A CA 1
ATOM 1671 C C . ASN A 1 210 ? 7.338 8.636 -4.689 1.00 93.44 210 ASN A C 1
ATOM 1673 O O . ASN A 1 210 ? 8.264 9.369 -5.035 1.00 93.44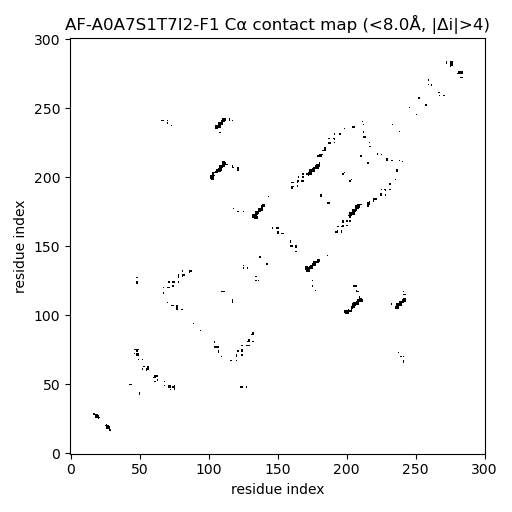 210 ASN A O 1
ATOM 1677 N N . ARG A 1 211 ? 7.165 8.268 -3.416 1.00 91.31 211 ARG A N 1
ATOM 1678 C CA . ARG A 1 211 ? 8.020 8.657 -2.294 1.00 91.31 211 ARG A CA 1
ATOM 1679 C C . ARG A 1 211 ? 8.349 7.427 -1.455 1.00 91.31 211 ARG A C 1
ATOM 1681 O O . ARG A 1 211 ? 7.485 6.585 -1.205 1.00 91.31 211 ARG A O 1
ATOM 1688 N N . SER A 1 212 ? 9.595 7.330 -1.004 1.00 93.56 212 SER A N 1
ATOM 1689 C CA . SER A 1 212 ? 9.963 6.358 0.028 1.00 93.56 212 SER A CA 1
ATOM 1690 C C . SER A 1 212 ? 9.193 6.648 1.330 1.00 93.56 212 SER A C 1
ATOM 1692 O O . SER A 1 212 ? 8.744 7.787 1.520 1.00 93.56 212 SER A O 1
ATOM 1694 N N . PRO A 1 213 ? 9.055 5.682 2.255 1.00 93.19 213 PRO A N 1
ATOM 1695 C CA . PRO A 1 213 ? 8.381 5.918 3.532 1.00 93.19 213 PRO A CA 1
ATOM 1696 C C . PRO A 1 213 ? 8.961 7.116 4.292 1.00 93.19 213 PRO A C 1
ATOM 1698 O O . PRO A 1 213 ? 8.223 7.939 4.833 1.00 93.19 213 PRO A O 1
ATOM 1701 N N . GLU A 1 214 ? 10.285 7.287 4.258 1.00 91.75 214 GLU A N 1
ATOM 1702 C CA . GLU A 1 214 ? 10.968 8.408 4.900 1.00 91.75 214 GLU A CA 1
ATOM 1703 C C . GLU A 1 214 ? 10.588 9.748 4.260 1.00 91.75 214 GLU A C 1
ATOM 1705 O O . GLU A 1 214 ? 10.619 10.774 4.929 1.00 91.75 214 GLU A O 1
ATOM 1710 N N . SER A 1 215 ? 10.187 9.784 2.990 1.00 90.50 215 SER A N 1
ATOM 1711 C CA . SER A 1 215 ? 9.867 11.027 2.277 1.00 90.50 215 SER A CA 1
ATOM 1712 C C . SER A 1 215 ? 8.365 11.331 2.152 1.00 90.50 215 SER A C 1
ATOM 1714 O O . SER A 1 215 ? 8.026 12.403 1.646 1.00 90.50 215 SER A O 1
ATOM 1716 N N . LEU A 1 216 ? 7.470 10.467 2.657 1.00 86.31 216 LEU A N 1
ATOM 1717 C CA . LEU A 1 216 ? 6.002 10.565 2.512 1.00 86.31 216 LEU A CA 1
ATOM 1718 C C . LEU A 1 216 ? 5.359 11.858 3.038 1.00 86.31 216 LEU A C 1
ATOM 1720 O O . LEU A 1 216 ? 4.363 12.299 2.480 1.00 86.31 216 LEU A O 1
ATOM 1724 N N . TYR A 1 217 ? 5.934 12.457 4.080 1.00 86.94 217 TYR A N 1
ATOM 1725 C CA . TYR A 1 217 ? 5.462 13.702 4.705 1.00 86.94 217 TYR A CA 1
ATOM 1726 C C . TYR A 1 217 ? 6.652 14.625 5.013 1.00 86.94 217 TYR A C 1
ATOM 1728 O O . TYR A 1 217 ? 6.840 15.131 6.124 1.00 86.94 217 TYR A O 1
ATOM 1736 N N . LEU A 1 218 ? 7.598 14.698 4.070 1.00 83.94 218 LEU A N 1
ATOM 1737 C CA . LEU A 1 218 ? 8.797 15.521 4.218 1.00 83.94 218 LEU A CA 1
ATOM 1738 C C . LEU A 1 218 ? 8.389 17.000 4.238 1.00 83.94 218 LEU A C 1
ATOM 1740 O O . LEU A 1 218 ? 7.632 17.431 3.375 1.00 83.94 218 LEU A O 1
ATOM 1744 N N . ASN A 1 219 ? 8.893 17.761 5.212 1.00 84.19 219 ASN A N 1
ATOM 1745 C CA . ASN A 1 219 ? 8.538 19.170 5.462 1.00 84.19 219 ASN A CA 1
ATOM 1746 C C . ASN A 1 219 ? 7.079 19.422 5.881 1.00 84.19 219 ASN A C 1
ATOM 1748 O O . ASN A 1 219 ? 6.641 20.570 5.903 1.00 84.19 219 ASN A O 1
ATOM 1752 N N . GLY A 1 220 ? 6.329 18.375 6.228 1.00 83.25 220 GLY A N 1
ATOM 1753 C CA . GLY A 1 220 ? 5.005 18.532 6.812 1.00 83.25 220 GLY A CA 1
ATOM 1754 C C . GLY A 1 220 ? 5.057 19.184 8.197 1.00 83.25 220 GLY A C 1
ATOM 1755 O O . GLY A 1 220 ? 6.040 19.043 8.931 1.00 83.25 220 GLY A O 1
ATOM 1756 N N . ILE A 1 221 ? 3.987 19.890 8.563 1.00 84.25 221 ILE A N 1
ATOM 1757 C CA . ILE A 1 221 ? 3.832 20.484 9.898 1.00 84.25 221 ILE A CA 1
ATOM 1758 C C . ILE A 1 221 ? 3.871 19.354 10.935 1.00 84.25 221 ILE A C 1
ATOM 1760 O O . ILE A 1 221 ? 3.194 18.349 10.743 1.00 84.25 221 ILE A O 1
ATOM 1764 N N . GLN A 1 222 ? 4.650 19.512 12.011 1.00 85.00 222 GLN A N 1
ATOM 1765 C CA . GLN A 1 222 ? 4.803 18.524 13.095 1.00 85.00 222 GLN A CA 1
ATOM 1766 C C . GLN A 1 222 ? 5.158 17.102 12.617 1.00 85.00 222 GLN A C 1
ATOM 1768 O O . GLN A 1 222 ? 4.612 16.095 13.076 1.00 85.00 222 GLN A O 1
ATOM 1773 N N . ARG A 1 223 ? 6.079 17.001 11.653 1.00 87.88 223 ARG A N 1
ATOM 1774 C CA . ARG A 1 223 ? 6.535 15.737 11.057 1.00 87.88 223 ARG A CA 1
ATOM 1775 C C . ARG A 1 223 ? 6.958 14.678 12.082 1.00 87.88 223 ARG A C 1
ATOM 1777 O O . ARG A 1 223 ? 6.808 13.486 11.821 1.00 87.88 223 ARG A O 1
ATOM 1784 N N . GLU A 1 224 ? 7.476 15.084 13.232 1.00 87.44 224 GLU A N 1
ATOM 1785 C CA . GLU A 1 224 ? 7.826 14.215 14.354 1.00 87.44 224 GLU A CA 1
ATOM 1786 C C . GLU A 1 224 ? 6.665 13.317 14.810 1.00 87.44 224 GLU A C 1
ATOM 1788 O O . GLU A 1 224 ? 6.907 12.168 15.183 1.00 87.44 224 GLU A O 1
ATOM 1793 N N . LEU A 1 225 ? 5.413 13.776 14.690 1.00 85.00 225 LEU A N 1
ATOM 1794 C CA . LEU A 1 225 ? 4.221 12.977 14.992 1.00 85.00 225 LEU A CA 1
ATOM 1795 C C . LEU A 1 225 ? 3.965 11.875 13.957 1.00 85.00 225 LEU A C 1
ATOM 1797 O O . LEU A 1 225 ? 3.340 10.865 14.275 1.00 85.00 225 LEU A O 1
ATOM 1801 N N . PHE A 1 226 ? 4.476 12.040 12.735 1.00 88.38 226 PHE A N 1
ATOM 1802 C CA . PHE A 1 226 ? 4.334 11.080 11.640 1.00 88.38 226 PHE A CA 1
ATOM 1803 C C . PHE A 1 226 ? 5.463 10.039 11.600 1.00 88.38 226 PHE A C 1
ATOM 1805 O O . PHE A 1 226 ? 5.283 8.943 11.070 1.00 88.38 226 PHE A O 1
ATOM 1812 N N . VAL A 1 227 ? 6.626 10.329 12.196 1.00 90.75 227 VAL A N 1
ATOM 1813 C CA . VAL A 1 227 ? 7.768 9.394 12.260 1.00 90.75 227 VAL A CA 1
ATOM 1814 C C . VAL A 1 227 ? 7.386 8.001 12.796 1.00 90.75 227 VAL A C 1
ATOM 1816 O O . VAL A 1 227 ? 7.843 7.011 12.222 1.00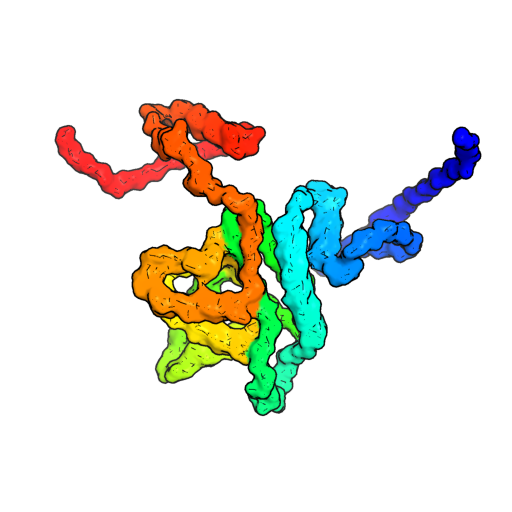 90.75 227 VAL A O 1
ATOM 1819 N N . PRO A 1 228 ? 6.540 7.856 13.834 1.00 91.19 228 PRO A N 1
ATOM 1820 C CA . PRO A 1 228 ? 6.082 6.541 14.278 1.00 91.19 228 PRO A CA 1
ATOM 1821 C C . PRO A 1 228 ? 5.301 5.755 13.214 1.00 91.19 228 PRO A C 1
ATOM 1823 O O . PRO A 1 228 ? 5.427 4.536 13.164 1.00 91.19 228 PRO A O 1
ATOM 1826 N N . PHE A 1 229 ? 4.527 6.420 12.348 1.00 91.69 229 PHE A N 1
ATOM 1827 C CA . PHE A 1 229 ? 3.849 5.747 11.235 1.00 91.69 229 PHE A CA 1
ATOM 1828 C C . PHE A 1 229 ? 4.850 5.257 10.182 1.00 91.69 229 PHE A C 1
ATOM 1830 O O . PHE A 1 229 ? 4.718 4.141 9.689 1.00 91.69 229 PHE A O 1
ATOM 1837 N N . ILE A 1 230 ? 5.891 6.044 9.886 1.00 93.12 230 ILE A N 1
ATOM 1838 C CA . ILE A 1 230 ? 6.972 5.617 8.980 1.00 93.12 230 ILE A CA 1
ATOM 1839 C C . ILE A 1 230 ? 7.609 4.319 9.493 1.00 93.12 230 ILE A C 1
ATOM 1841 O O . ILE A 1 230 ? 7.752 3.365 8.730 1.00 93.12 230 ILE A O 1
ATOM 1845 N N . LYS A 1 231 ? 7.920 4.261 10.795 1.00 94.25 231 LYS A N 1
ATOM 1846 C CA . LYS A 1 231 ? 8.455 3.050 11.436 1.00 94.25 231 LYS A CA 1
ATOM 1847 C C . LYS A 1 231 ? 7.486 1.878 11.333 1.00 94.25 231 LYS A C 1
ATOM 1849 O O . LYS A 1 231 ? 7.891 0.796 10.936 1.00 94.25 231 LYS A O 1
ATOM 1854 N N . LEU A 1 232 ? 6.199 2.108 11.599 1.00 93.81 232 LEU A N 1
ATOM 1855 C CA . LEU A 1 232 ? 5.170 1.078 11.466 1.00 93.81 232 LEU A CA 1
ATOM 1856 C C . LEU A 1 232 ? 5.146 0.474 10.052 1.00 93.81 232 LEU A C 1
ATOM 1858 O O . LEU A 1 232 ? 5.092 -0.746 9.913 1.00 93.81 232 LEU A O 1
ATOM 1862 N N . VAL A 1 233 ? 5.221 1.302 9.005 1.00 94.44 233 VAL A N 1
ATOM 1863 C CA . VAL A 1 233 ? 5.282 0.821 7.615 1.00 94.44 233 VAL A CA 1
ATOM 1864 C C . VAL A 1 233 ? 6.561 0.019 7.367 1.00 94.44 233 VAL A C 1
ATOM 1866 O O . VAL A 1 233 ? 6.477 -1.063 6.796 1.00 94.44 233 VAL A O 1
ATOM 1869 N N . GLN A 1 234 ? 7.722 0.493 7.825 1.00 95.06 234 GLN A N 1
ATOM 1870 C CA . GLN A 1 234 ? 9.002 -0.217 7.680 1.00 95.06 234 GLN A CA 1
ATOM 1871 C C . GLN A 1 234 ? 9.030 -1.561 8.434 1.00 95.06 234 GLN A C 1
ATOM 1873 O O . GLN A 1 234 ? 9.604 -2.534 7.948 1.00 95.06 234 GLN A O 1
ATOM 1878 N N . ASP A 1 235 ? 8.382 -1.641 9.597 1.00 94.62 235 ASP A N 1
ATOM 1879 C CA . ASP A 1 235 ? 8.332 -2.851 10.421 1.00 94.62 235 ASP A CA 1
ATOM 1880 C C . ASP A 1 235 ? 7.353 -3.892 9.861 1.00 94.62 235 ASP A C 1
ATOM 1882 O O . ASP A 1 235 ? 7.573 -5.106 9.966 1.00 94.62 235 ASP A O 1
ATOM 1886 N N . ARG A 1 236 ? 6.243 -3.422 9.280 1.00 94.81 236 ARG A N 1
ATOM 1887 C CA . ARG A 1 236 ? 5.130 -4.261 8.816 1.00 94.81 236 ARG A CA 1
ATOM 1888 C C . ARG A 1 236 ? 5.143 -4.531 7.315 1.00 94.81 236 ARG A C 1
ATOM 1890 O O . ARG A 1 236 ? 4.391 -5.402 6.884 1.00 94.81 236 ARG A O 1
ATOM 1897 N N . CYS A 1 237 ? 5.983 -3.854 6.534 1.00 96.31 237 CYS A N 1
ATOM 1898 C CA . CYS A 1 237 ? 6.064 -4.018 5.083 1.00 96.31 237 CYS A CA 1
ATOM 1899 C C . CYS A 1 237 ? 7.498 -4.249 4.605 1.00 96.31 237 CYS A C 1
ATOM 1901 O O . CYS A 1 237 ? 8.459 -3.709 5.147 1.00 96.31 237 CYS A O 1
ATOM 1903 N N . HIS A 1 238 ? 7.634 -4.997 3.516 1.00 96.69 238 HIS A N 1
ATOM 1904 C CA . HIS A 1 238 ? 8.843 -5.019 2.709 1.00 96.69 238 HIS A CA 1
ATOM 1905 C C . HIS A 1 238 ? 8.893 -3.744 1.864 1.00 96.69 238 HIS A C 1
ATOM 1907 O O . HIS A 1 238 ? 8.124 -3.586 0.915 1.00 96.69 238 HIS A O 1
ATOM 1913 N N . VAL A 1 239 ? 9.772 -2.814 2.236 1.00 96.81 239 VAL A N 1
ATOM 1914 C CA . VAL A 1 239 ? 9.996 -1.570 1.489 1.00 96.81 239 VAL A CA 1
ATOM 1915 C C . VAL A 1 239 ? 10.956 -1.858 0.338 1.00 96.81 239 VAL A C 1
ATOM 1917 O O . VAL A 1 239 ? 12.084 -2.290 0.570 1.00 96.81 239 VAL A O 1
ATOM 1920 N N . HIS A 1 240 ? 10.515 -1.625 -0.899 1.00 96.12 240 HIS A N 1
ATOM 1921 C CA . HIS A 1 240 ? 11.316 -1.882 -2.092 1.00 96.12 240 HIS A CA 1
ATOM 1922 C C . HIS A 1 240 ? 11.316 -0.683 -3.045 1.00 96.12 240 HIS A C 1
ATOM 1924 O O . HIS A 1 240 ? 10.266 -0.218 -3.499 1.00 96.12 240 HIS A O 1
ATOM 1930 N N . GLY A 1 241 ? 12.518 -0.198 -3.355 1.00 94.81 241 GLY A N 1
ATOM 1931 C CA . GLY A 1 241 ? 12.743 0.897 -4.290 1.00 94.81 241 GLY A CA 1
ATOM 1932 C C . GLY A 1 241 ? 12.905 0.395 -5.723 1.00 94.81 241 GLY A C 1
ATOM 1933 O O . GLY A 1 241 ? 13.734 -0.467 -5.994 1.00 94.81 241 GLY A O 1
ATOM 1934 N N . MET A 1 242 ? 12.147 0.979 -6.646 1.00 90.94 242 MET A N 1
ATOM 1935 C CA . MET A 1 242 ? 12.165 0.665 -8.080 1.00 90.94 242 MET A CA 1
ATOM 1936 C C . MET A 1 242 ? 12.940 1.694 -8.918 1.00 90.94 242 MET A C 1
ATOM 1938 O O . MET A 1 242 ? 12.986 1.594 -10.146 1.00 90.94 242 MET A O 1
ATOM 1942 N N . ASP A 1 243 ? 13.539 2.692 -8.270 1.00 81.75 243 ASP A N 1
ATOM 1943 C CA . ASP A 1 243 ? 14.283 3.749 -8.946 1.00 81.75 243 ASP A CA 1
ATOM 1944 C C . ASP A 1 243 ? 15.620 3.275 -9.494 1.00 81.75 243 ASP A C 1
ATOM 1946 O O . ASP A 1 243 ? 16.305 2.423 -8.928 1.00 81.75 243 ASP A O 1
ATOM 1950 N N . SER A 1 244 ? 16.044 3.908 -10.587 1.00 62.41 244 SER A N 1
ATOM 1951 C CA . SER A 1 244 ? 17.334 3.633 -11.207 1.00 62.41 244 SER A CA 1
ATOM 1952 C C . SER A 1 244 ? 18.533 4.293 -10.540 1.00 62.41 244 SER A C 1
ATOM 1954 O O . SER A 1 244 ? 19.624 4.256 -11.102 1.00 62.41 244 SER A O 1
ATOM 1956 N N . GLY A 1 245 ? 18.334 4.929 -9.382 1.00 54.84 245 GLY A N 1
ATOM 1957 C CA . GLY A 1 245 ? 19.312 5.836 -8.776 1.00 54.84 245 GLY A CA 1
ATOM 1958 C C . GLY A 1 245 ? 19.480 7.155 -9.544 1.00 54.84 245 GLY A C 1
ATOM 1959 O O . GLY A 1 245 ? 20.269 7.998 -9.134 1.00 54.84 245 GLY A O 1
ATOM 1960 N N . LEU A 1 246 ? 18.737 7.350 -10.641 1.00 45.38 246 LEU A N 1
ATOM 1961 C CA . LEU A 1 246 ? 18.671 8.607 -11.380 1.00 45.38 246 LEU A CA 1
ATOM 1962 C C . LEU A 1 246 ? 17.451 9.371 -10.882 1.00 45.38 246 LEU A C 1
ATOM 1964 O O . LEU A 1 246 ? 16.317 9.055 -11.243 1.00 45.38 246 LEU A O 1
ATOM 1968 N N . ASP A 1 247 ? 17.684 10.368 -10.040 1.00 52.72 247 ASP A N 1
ATOM 1969 C CA . ASP A 1 247 ? 16.654 11.345 -9.737 1.00 52.72 247 ASP A CA 1
ATOM 1970 C C . ASP A 1 247 ? 16.512 12.276 -10.952 1.00 52.72 247 ASP A C 1
ATOM 1972 O O . ASP A 1 247 ? 17.343 13.141 -11.228 1.00 52.72 247 ASP A O 1
ATOM 1976 N N . TYR A 1 248 ? 15.444 12.068 -11.724 1.00 47.41 248 TYR A N 1
ATOM 1977 C CA . TYR A 1 248 ? 15.126 12.882 -12.900 1.00 47.41 248 TYR A CA 1
ATOM 1978 C C . TYR A 1 248 ? 14.921 14.367 -12.558 1.00 47.41 248 TYR A C 1
ATOM 1980 O O . TYR A 1 248 ? 14.951 15.198 -13.461 1.00 47.41 248 TYR A O 1
ATOM 1988 N N . ARG A 1 249 ? 14.739 14.722 -11.276 1.00 51.72 249 ARG A N 1
ATOM 1989 C CA . ARG A 1 249 ? 14.679 16.118 -10.816 1.00 51.72 249 ARG A CA 1
ATOM 1990 C C . ARG A 1 249 ? 16.062 16.757 -10.699 1.00 51.72 249 ARG A C 1
ATOM 1992 O O . ARG A 1 249 ? 16.163 17.973 -10.815 1.00 51.72 249 ARG A O 1
ATOM 1999 N N . THR A 1 250 ? 17.103 15.959 -10.457 1.00 44.81 250 THR A N 1
ATOM 2000 C CA . THR A 1 250 ? 18.509 16.400 -10.413 1.00 44.81 250 THR A CA 1
ATOM 2001 C C . THR A 1 250 ? 19.212 16.279 -11.757 1.00 44.81 250 THR A C 1
ATOM 2003 O O . THR A 1 250 ? 20.348 16.738 -11.880 1.00 44.81 250 THR A O 1
ATOM 2006 N N . ILE A 1 251 ? 18.553 15.723 -12.784 1.00 47.78 251 ILE A N 1
ATOM 2007 C CA . ILE A 1 251 ? 18.950 16.002 -14.165 1.00 47.78 251 ILE A CA 1
ATOM 2008 C C . ILE A 1 251 ? 18.786 17.503 -14.334 1.00 47.78 251 ILE A C 1
ATOM 2010 O O . ILE A 1 251 ? 17.675 18.018 -14.392 1.00 47.78 251 ILE A O 1
ATOM 2014 N N . ASP A 1 252 ? 19.924 18.179 -14.309 1.00 42.12 252 ASP A N 1
ATOM 2015 C CA . ASP A 1 252 ? 20.069 19.615 -14.229 1.00 42.12 252 ASP A CA 1
ATOM 2016 C C . ASP A 1 252 ? 19.295 20.330 -15.348 1.00 42.12 252 ASP A C 1
ATOM 2018 O O . ASP A 1 252 ? 19.806 20.609 -16.433 1.00 42.12 252 ASP A O 1
ATOM 2022 N N . LEU A 1 253 ? 18.028 20.640 -15.067 1.00 45.56 253 LEU A N 1
ATOM 2023 C CA . LEU A 1 253 ? 17.180 21.497 -15.886 1.00 45.56 253 LEU A CA 1
ATOM 2024 C C . LEU A 1 253 ? 17.691 22.949 -15.879 1.00 45.56 253 LEU A C 1
ATOM 2026 O O . LEU A 1 253 ? 17.181 23.763 -16.641 1.00 45.56 253 LEU A O 1
ATOM 2030 N N . SER A 1 254 ? 18.713 23.303 -15.084 1.00 41.88 254 SER A N 1
ATOM 2031 C CA . SER A 1 254 ? 19.270 24.663 -15.087 1.00 41.88 254 SER A CA 1
ATOM 2032 C C . SER A 1 254 ? 19.962 25.038 -16.404 1.00 41.88 254 SER A C 1
ATOM 2034 O O . SER A 1 254 ? 20.124 26.224 -16.690 1.00 41.88 254 SER A O 1
ATOM 2036 N N . ARG A 1 255 ? 20.300 24.063 -17.263 1.00 42.56 255 ARG A N 1
ATOM 2037 C CA . ARG A 1 255 ? 20.840 24.328 -18.610 1.00 42.56 255 ARG A CA 1
ATOM 2038 C C . ARG A 1 255 ? 19.783 24.604 -19.682 1.00 42.56 255 ARG A C 1
ATOM 2040 O O . ARG A 1 255 ? 20.145 24.984 -20.795 1.00 42.56 255 ARG A O 1
ATOM 2047 N N . THR A 1 256 ? 18.498 24.489 -19.363 1.00 46.72 256 THR A N 1
ATOM 2048 C CA . THR A 1 256 ? 17.402 24.802 -20.290 1.00 46.72 256 THR A CA 1
ATOM 2049 C C . THR A 1 256 ? 16.381 25.642 -19.548 1.00 46.72 256 THR A C 1
ATOM 2051 O O . THR A 1 256 ? 15.613 25.110 -18.762 1.00 46.72 256 THR A O 1
ATOM 2054 N N . GLY A 1 257 ? 16.398 26.962 -19.767 1.00 47.44 257 GLY A N 1
ATOM 2055 C CA . GLY A 1 257 ? 15.499 27.916 -19.113 1.00 47.44 257 GLY A CA 1
ATOM 2056 C C . GLY A 1 257 ? 14.069 27.382 -18.983 1.00 47.44 257 GLY A C 1
ATOM 2057 O O . GLY A 1 257 ? 13.369 27.216 -19.978 1.00 47.44 257 GLY A O 1
ATOM 2058 N N . ASN A 1 258 ? 13.655 27.111 -17.741 1.00 50.03 258 ASN A N 1
ATOM 2059 C CA . ASN A 1 258 ? 12.378 26.474 -17.383 1.00 50.03 258 ASN A CA 1
ATOM 2060 C C . ASN A 1 258 ? 11.144 27.359 -17.612 1.00 50.03 258 ASN A C 1
ATOM 2062 O O . ASN A 1 258 ? 10.024 26.965 -17.296 1.00 50.03 258 ASN A O 1
ATOM 2066 N N . PHE A 1 259 ? 11.338 28.540 -18.183 1.00 49.16 259 PHE A N 1
ATOM 2067 C CA . PHE A 1 259 ? 10.271 29.380 -18.686 1.00 49.16 259 PHE A CA 1
ATOM 2068 C C . PHE A 1 259 ? 10.587 29.671 -20.141 1.00 49.16 259 PHE A C 1
ATOM 2070 O O . PHE A 1 259 ? 11.554 30.363 -20.457 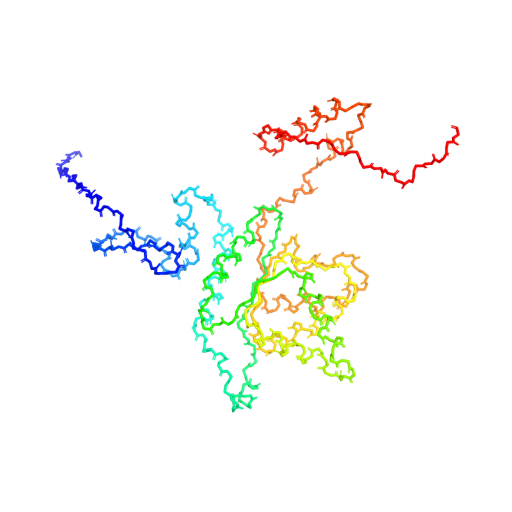1.00 49.16 259 PHE A O 1
ATOM 2077 N N . ILE A 1 260 ? 9.763 29.139 -21.036 1.00 52.47 260 ILE A N 1
ATOM 2078 C CA . ILE A 1 260 ? 9.698 29.676 -22.385 1.00 52.47 260 ILE A CA 1
ATOM 2079 C C . ILE A 1 260 ? 8.788 30.897 -22.268 1.00 52.47 260 ILE A C 1
ATOM 2081 O O . ILE A 1 260 ? 7.566 30.777 -22.284 1.00 52.47 260 ILE A O 1
ATOM 2085 N N . THR A 1 261 ? 9.380 32.073 -22.082 1.00 53.06 261 THR A N 1
ATOM 2086 C CA . THR A 1 261 ? 8.692 33.333 -22.365 1.00 53.06 261 THR A CA 1
ATOM 2087 C C . THR A 1 261 ? 8.667 33.489 -23.874 1.00 53.06 261 THR A C 1
ATOM 2089 O O . THR A 1 261 ? 9.713 33.594 -24.512 1.00 53.06 261 THR A O 1
ATOM 2092 N N . VAL A 1 262 ? 7.477 33.439 -24.447 1.00 56.38 262 VAL A N 1
ATOM 2093 C CA . VAL A 1 262 ? 7.257 33.504 -25.889 1.00 56.38 262 VAL A CA 1
ATOM 2094 C C . VAL A 1 262 ? 6.218 34.568 -26.145 1.00 56.38 262 VAL A C 1
ATOM 2096 O O . VAL A 1 262 ? 5.160 34.574 -25.526 1.00 56.38 262 VAL A O 1
ATOM 2099 N N . GLU A 1 263 ? 6.552 35.488 -27.042 1.00 57.72 263 GLU A N 1
ATOM 2100 C CA . GLU A 1 263 ? 5.728 36.661 -27.339 1.00 57.72 263 GLU A CA 1
ATOM 2101 C C . GLU A 1 263 ? 4.488 36.301 -28.172 1.00 57.72 263 GLU A C 1
ATOM 2103 O O . GLU A 1 263 ? 3.560 37.097 -28.278 1.00 57.72 263 GLU A O 1
ATOM 2108 N N . ASN A 1 264 ? 4.450 35.103 -28.770 1.00 64.00 264 ASN A N 1
ATOM 2109 C CA . ASN A 1 264 ? 3.326 34.633 -29.574 1.00 64.00 264 ASN A CA 1
ATOM 2110 C C . ASN A 1 264 ? 3.146 33.105 -29.542 1.00 64.00 264 ASN A C 1
ATOM 2112 O O . ASN A 1 264 ? 4.077 32.338 -29.289 1.00 64.00 264 ASN A O 1
ATOM 2116 N N . GLU A 1 265 ? 1.925 32.671 -29.863 1.00 63.88 265 GLU A N 1
ATOM 2117 C CA . GLU A 1 265 ? 1.484 31.270 -29.834 1.00 63.88 265 GLU A CA 1
ATOM 2118 C C . GLU A 1 265 ? 2.306 30.352 -30.757 1.00 63.88 265 GLU A C 1
ATOM 2120 O O . GLU A 1 265 ? 2.596 29.203 -30.414 1.00 63.88 265 GLU A O 1
ATOM 2125 N N . THR A 1 266 ? 2.739 30.858 -31.914 1.00 65.44 266 THR A N 1
ATOM 2126 C CA . THR A 1 266 ? 3.522 30.090 -32.890 1.00 65.44 266 THR A CA 1
ATOM 2127 C C . THR A 1 266 ? 4.886 29.693 -32.324 1.00 65.44 266 THR A C 1
ATOM 2129 O O . THR A 1 266 ? 5.291 28.533 -32.436 1.00 65.44 266 THR A O 1
ATOM 2132 N N . GLN A 1 267 ? 5.585 30.615 -31.655 1.00 63.88 267 GLN A N 1
ATOM 2133 C CA . GLN A 1 267 ? 6.866 30.316 -31.012 1.00 63.88 267 GLN A CA 1
ATOM 2134 C C . GLN A 1 267 ? 6.706 29.347 -29.831 1.00 63.88 267 GLN A C 1
ATOM 2136 O O . GLN A 1 267 ? 7.537 28.447 -29.682 1.00 63.88 267 GLN A O 1
ATOM 2141 N N . SER A 1 268 ? 5.619 29.447 -29.051 1.00 66.62 268 SER A N 1
ATOM 2142 C CA . SER A 1 268 ? 5.295 28.488 -27.982 1.00 66.62 268 SER A CA 1
ATOM 2143 C C . SER A 1 268 ? 5.183 27.068 -28.519 1.00 66.62 268 SER A C 1
ATOM 2145 O O . SER A 1 268 ? 5.808 26.145 -27.994 1.00 66.62 268 SER A O 1
ATOM 2147 N N . ARG A 1 269 ? 4.428 26.889 -29.611 1.00 67.38 269 ARG A N 1
ATOM 2148 C CA . ARG A 1 269 ? 4.211 25.572 -30.225 1.00 67.38 269 ARG A CA 1
ATOM 2149 C C . ARG A 1 269 ? 5.515 24.976 -30.744 1.00 67.38 269 ARG A C 1
ATOM 2151 O O . ARG A 1 269 ? 5.775 23.796 -30.512 1.00 67.38 269 ARG A O 1
ATOM 2158 N N . HIS A 1 270 ? 6.368 25.777 -31.381 1.00 69.12 270 HIS A N 1
ATOM 2159 C CA . HIS A 1 270 ? 7.679 25.311 -31.840 1.00 69.12 270 HIS A CA 1
ATOM 2160 C C . HIS A 1 270 ? 8.614 24.931 -30.685 1.00 69.12 270 HIS A C 1
ATOM 2162 O O . HIS A 1 270 ? 9.281 23.895 -30.756 1.00 69.12 270 HIS A O 1
ATOM 2168 N N . ALA A 1 271 ? 8.650 25.723 -29.612 1.00 68.31 271 ALA A N 1
ATOM 2169 C CA . ALA A 1 271 ? 9.506 25.461 -28.461 1.00 68.31 271 ALA A CA 1
ATOM 2170 C C . ALA A 1 271 ? 9.062 24.210 -27.681 1.00 68.31 271 ALA A C 1
ATOM 2172 O O . ALA A 1 271 ? 9.896 23.354 -27.377 1.00 68.31 271 ALA A O 1
ATOM 2173 N N . ILE A 1 272 ? 7.754 24.049 -27.448 1.00 71.62 272 ILE A N 1
ATOM 2174 C CA . ILE A 1 272 ? 7.172 22.854 -26.818 1.00 71.62 272 ILE A CA 1
ATOM 2175 C C . ILE A 1 272 ? 7.420 21.619 -27.686 1.00 71.62 272 ILE A C 1
ATOM 2177 O O . ILE A 1 272 ? 7.863 20.598 -27.168 1.00 71.62 272 ILE A O 1
ATOM 2181 N N . ARG A 1 273 ? 7.213 21.704 -29.010 1.00 72.69 273 ARG A N 1
ATOM 2182 C CA . ARG A 1 273 ? 7.476 20.581 -29.925 1.00 72.69 273 ARG A CA 1
ATOM 2183 C C . ARG A 1 273 ? 8.942 20.158 -29.886 1.00 72.69 273 ARG A C 1
ATOM 2185 O O . ARG A 1 273 ? 9.219 18.963 -29.848 1.00 72.69 273 ARG A O 1
ATOM 2192 N N . ARG A 1 274 ? 9.876 21.115 -29.848 1.00 70.06 274 ARG A N 1
ATOM 2193 C CA . ARG A 1 274 ? 11.318 20.840 -29.750 1.00 70.06 274 ARG A CA 1
ATOM 2194 C C . ARG A 1 274 ? 11.685 20.152 -28.433 1.00 70.06 274 ARG A C 1
ATOM 2196 O O . ARG A 1 274 ? 12.429 19.178 -28.467 1.00 70.06 274 ARG A O 1
ATOM 2203 N N . LEU A 1 275 ? 11.155 20.626 -27.303 1.00 70.81 275 LEU A N 1
ATOM 2204 C CA . LEU A 1 275 ? 11.388 20.003 -25.994 1.00 70.81 275 LEU A CA 1
ATOM 2205 C C . LEU A 1 275 ? 10.762 18.606 -25.914 1.00 70.81 275 LEU A C 1
ATOM 2207 O O . LEU A 1 275 ? 11.400 17.655 -25.473 1.00 70.81 275 LEU A O 1
ATOM 2211 N N . TYR A 1 276 ? 9.530 18.451 -26.389 1.00 70.75 276 TYR A N 1
ATOM 2212 C CA . TYR A 1 276 ? 8.866 17.153 -26.421 1.00 70.75 276 TYR A CA 1
ATOM 2213 C C . TYR A 1 276 ? 9.650 16.147 -27.267 1.00 70.75 276 TYR A C 1
ATOM 2215 O O . TYR A 1 276 ? 9.899 15.032 -26.820 1.00 70.75 276 TYR A O 1
ATOM 2223 N N . LEU A 1 277 ? 10.126 16.564 -28.444 1.00 72.56 277 LEU A N 1
ATOM 2224 C CA . LEU A 1 277 ? 11.001 15.746 -29.280 1.00 72.56 277 LEU A CA 1
ATOM 2225 C C . LEU A 1 277 ? 12.295 15.359 -28.556 1.00 72.56 277 LEU A C 1
ATOM 2227 O O . LEU A 1 277 ? 12.694 14.200 -28.636 1.00 72.56 277 LEU A O 1
ATOM 2231 N N . SER A 1 278 ? 12.928 16.284 -27.826 1.00 64.38 278 SER A N 1
ATOM 2232 C CA . SER A 1 278 ? 14.170 15.982 -27.106 1.00 64.38 278 SER A CA 1
ATOM 2233 C C . SER A 1 278 ? 13.977 15.031 -25.923 1.00 64.38 278 SER A C 1
ATOM 2235 O O . SER A 1 278 ? 14.882 14.258 -25.630 1.00 64.38 278 SER A O 1
ATOM 2237 N N . TYR A 1 279 ? 12.822 15.067 -25.251 1.00 62.78 279 TYR A N 1
ATOM 2238 C CA . TYR A 1 279 ? 12.558 14.230 -24.072 1.00 62.78 279 TYR A CA 1
ATOM 2239 C C . TYR A 1 27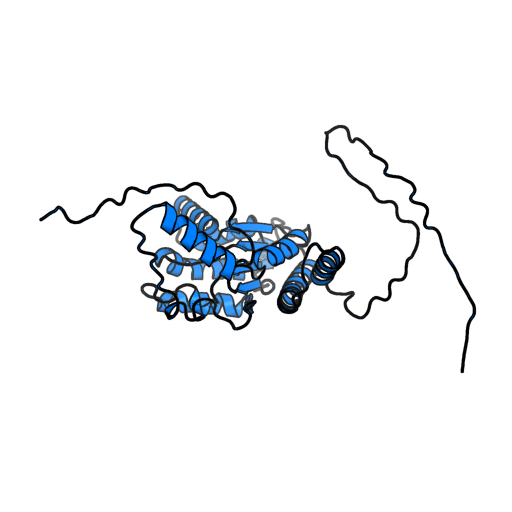9 ? 11.884 12.896 -24.400 1.00 62.78 279 TYR A C 1
ATOM 2241 O O . TYR A 1 279 ? 12.193 11.878 -23.787 1.00 62.78 279 TYR A O 1
ATOM 2249 N N . VAL A 1 280 ? 10.948 12.895 -25.347 1.00 73.31 280 VAL A N 1
ATOM 2250 C CA . VAL A 1 280 ? 10.082 11.747 -25.655 1.00 73.31 280 VAL A CA 1
ATOM 2251 C C . VAL A 1 280 ? 10.558 11.004 -26.910 1.00 73.31 280 VAL A C 1
ATOM 2253 O O . VAL A 1 280 ? 10.178 9.855 -27.133 1.00 73.31 280 VAL A O 1
ATOM 2256 N N . GLY A 1 281 ? 11.411 11.627 -27.736 1.00 68.06 281 GLY A N 1
ATOM 2257 C CA . GLY A 1 281 ? 11.970 11.016 -28.948 1.00 68.06 281 GLY A CA 1
ATOM 2258 C C . GLY A 1 281 ? 10.934 10.755 -30.047 1.00 68.06 281 GLY A C 1
ATOM 2259 O O . GLY A 1 281 ? 11.175 9.951 -30.946 1.00 68.06 281 GLY A O 1
ATOM 2260 N N . ARG A 1 282 ? 9.759 11.389 -29.962 1.00 67.88 282 ARG A N 1
ATOM 2261 C CA . ARG A 1 282 ? 8.646 11.273 -30.915 1.00 67.88 282 ARG A CA 1
ATOM 2262 C C . ARG A 1 282 ? 8.015 12.641 -31.146 1.00 67.88 282 ARG A C 1
ATOM 2264 O O . ARG A 1 282 ? 8.149 13.528 -30.305 1.00 67.88 282 ARG A O 1
ATOM 2271 N N . GLU A 1 283 ? 7.344 12.819 -32.282 1.00 72.12 283 GLU A N 1
ATOM 2272 C CA . GLU A 1 283 ? 6.645 14.074 -32.565 1.00 72.12 283 GLU A CA 1
ATOM 2273 C C . GLU A 1 283 ? 5.486 14.305 -31.591 1.00 72.12 283 GLU A C 1
ATOM 2275 O O . GLU A 1 283 ? 4.762 13.374 -31.237 1.00 72.12 283 GLU A O 1
ATOM 2280 N N . LEU A 1 284 ? 5.330 15.562 -31.161 1.00 70.06 284 LEU A N 1
ATOM 2281 C CA . LEU A 1 284 ? 4.221 15.990 -30.313 1.00 70.06 284 LEU A CA 1
ATOM 2282 C C . LEU A 1 284 ? 2.892 15.713 -31.047 1.00 70.06 284 LEU A C 1
ATOM 2284 O O . LEU A 1 284 ? 2.742 16.192 -32.176 1.00 70.06 284 LEU A O 1
ATOM 2288 N N . PRO A 1 285 ? 1.945 14.969 -30.442 1.00 73.06 285 PRO A N 1
ATOM 2289 C CA . PRO A 1 285 ? 0.609 14.806 -31.003 1.00 73.06 285 PRO A CA 1
ATOM 2290 C C . PRO A 1 285 ? -0.104 16.158 -31.120 1.00 73.06 285 PRO A C 1
ATOM 2292 O O . PRO A 1 285 ? 0.302 17.140 -30.500 1.00 73.06 285 PRO A O 1
ATOM 2295 N N . ASP A 1 286 ? -1.173 16.219 -31.912 1.00 73.62 286 ASP A N 1
ATOM 2296 C CA . ASP A 1 286 ? -1.888 17.474 -32.144 1.00 73.62 286 ASP A CA 1
ATOM 2297 C C . ASP A 1 286 ? -2.575 17.952 -30.848 1.00 73.62 286 ASP A C 1
ATOM 2299 O O . ASP A 1 286 ? -3.608 17.432 -30.425 1.00 73.62 286 ASP A O 1
ATOM 2303 N N . CYS A 1 287 ? -1.940 18.900 -30.157 1.00 62.50 287 CYS A N 1
ATOM 2304 C CA . CYS A 1 287 ? -2.415 19.460 -28.896 1.00 62.50 287 CYS A CA 1
ATOM 2305 C C . CYS A 1 287 ? -3.299 20.686 -29.157 1.00 62.50 287 CYS A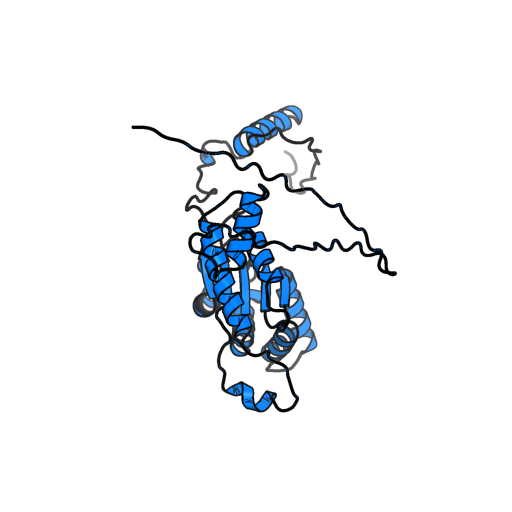 C 1
ATOM 2307 O O . CYS A 1 287 ? -2.919 21.585 -29.913 1.00 62.50 287 CYS A O 1
ATOM 2309 N N . ARG A 1 288 ? -4.448 20.769 -28.475 1.00 60.06 288 ARG A N 1
ATOM 2310 C CA . ARG A 1 288 ? -5.240 22.005 -28.405 1.00 60.06 288 ARG A CA 1
ATOM 2311 C C . ARG A 1 288 ? -4.640 22.929 -27.348 1.00 60.06 288 ARG A C 1
ATOM 2313 O O . ARG A 1 288 ? -4.387 22.491 -26.229 1.00 60.06 288 ARG A O 1
ATOM 2320 N N . SER A 1 289 ? -4.395 24.184 -27.713 1.00 60.44 289 SER A N 1
ATOM 2321 C CA . SER A 1 289 ? -4.065 25.243 -26.761 1.00 60.44 289 SER A CA 1
ATOM 2322 C C . SER A 1 289 ? -5.336 25.658 -26.018 1.00 60.44 289 SER A C 1
ATOM 2324 O O . SER A 1 289 ? -6.390 25.830 -26.626 1.00 60.44 289 SER A O 1
ATOM 2326 N N . GLU A 1 290 ? -5.240 25.808 -24.699 1.00 55.25 290 GLU A N 1
ATOM 2327 C CA . GLU A 1 290 ? -6.305 26.368 -23.869 1.00 55.25 290 GLU A CA 1
ATOM 2328 C C . GLU A 1 290 ? -5.726 27.554 -23.094 1.00 55.25 290 GLU A C 1
ATOM 2330 O O . GLU A 1 290 ? -4.701 27.433 -22.419 1.00 55.25 290 GLU A O 1
ATOM 2335 N N . SER A 1 291 ? -6.340 28.728 -23.238 1.00 59.84 291 SER A N 1
ATOM 2336 C CA . SER A 1 291 ? -5.928 29.931 -22.518 1.00 59.84 291 SER A CA 1
ATOM 2337 C C . SER A 1 291 ? -6.599 29.950 -21.151 1.00 59.84 291 SER A C 1
ATOM 2339 O O . SER A 1 291 ? -7.817 30.113 -21.061 1.00 59.84 291 SER A O 1
ATOM 2341 N N . LEU A 1 292 ? -5.812 29.811 -20.088 1.00 52.69 292 LEU A N 1
ATOM 2342 C CA . LEU A 1 292 ? -6.315 29.945 -18.726 1.00 52.69 292 LEU A CA 1
ATOM 2343 C C . LEU A 1 292 ? -6.309 31.425 -18.312 1.00 52.69 292 LEU A C 1
ATOM 2345 O O . LEU A 1 292 ? -5.257 32.066 -18.385 1.00 52.69 292 LEU A O 1
ATOM 2349 N N . PRO A 1 293 ? -7.445 31.990 -17.865 1.00 46.28 293 PRO A N 1
ATOM 2350 C CA . PRO A 1 293 ? -7.461 33.330 -17.301 1.00 46.28 293 PRO A CA 1
ATOM 2351 C C . PRO A 1 293 ? -6.703 33.328 -15.969 1.00 46.28 293 PRO A C 1
ATOM 2353 O O . PRO A 1 293 ? -7.106 32.677 -15.006 1.00 46.28 293 PRO A O 1
ATOM 2356 N N . ILE A 1 294 ? -5.595 34.064 -15.911 1.00 53.31 294 ILE A N 1
ATOM 2357 C CA . ILE A 1 294 ? -4.841 34.269 -14.673 1.00 53.31 294 ILE A CA 1
ATOM 2358 C C . ILE A 1 294 ? -5.464 35.468 -13.953 1.00 53.31 294 ILE A C 1
ATOM 2360 O O . ILE A 1 294 ? -5.276 36.614 -14.357 1.00 53.31 294 ILE A O 1
ATOM 2364 N N . PHE A 1 295 ? -6.225 35.219 -12.888 1.00 41.34 295 PHE A N 1
ATOM 2365 C CA . PHE A 1 295 ? -6.727 36.288 -12.025 1.00 41.34 295 PHE A CA 1
ATOM 2366 C C . PHE A 1 295 ? -5.636 36.696 -11.027 1.00 41.34 295 PHE A C 1
ATOM 2368 O O . PHE A 1 295 ? -5.254 35.897 -10.176 1.00 41.34 295 PHE A O 1
ATOM 2375 N N . GLY A 1 296 ? -5.134 37.934 -11.139 1.00 50.28 296 GLY A N 1
ATOM 2376 C CA . GLY A 1 296 ? -4.165 38.506 -10.188 1.00 50.28 296 GLY A CA 1
ATOM 2377 C C . GLY A 1 296 ? -2.965 39.262 -10.776 1.00 50.28 296 GLY A C 1
ATOM 2378 O O . GLY A 1 296 ? -1.940 39.357 -10.108 1.00 50.28 296 GLY A O 1
ATOM 2379 N N . GLY A 1 297 ? -3.045 39.791 -12.002 1.00 43.62 297 GLY A N 1
ATOM 2380 C CA . GLY A 1 297 ? -2.004 40.683 -12.533 1.00 43.62 297 GLY A CA 1
ATOM 2381 C C . GLY A 1 297 ? -2.059 42.085 -11.898 1.00 43.62 297 GLY A C 1
ATOM 2382 O O . GLY A 1 297 ? -3.160 42.556 -11.602 1.00 43.62 297 GLY A O 1
ATOM 2383 N N . PRO A 1 298 ? -0.913 42.762 -11.682 1.00 42.41 298 PRO A N 1
ATOM 2384 C CA . PRO A 1 298 ? -0.883 44.101 -11.105 1.00 42.41 298 PRO A CA 1
ATOM 2385 C C . PRO A 1 298 ? -1.656 45.076 -11.998 1.00 42.41 298 PRO A C 1
ATOM 2387 O O . PRO A 1 298 ? -1.393 45.196 -13.193 1.00 42.41 298 PRO A O 1
ATOM 2390 N N . SER A 1 299 ? -2.631 45.759 -11.401 1.00 42.59 299 SER A N 1
ATOM 2391 C CA . SER A 1 299 ? -3.321 46.903 -11.992 1.00 42.59 299 SER A CA 1
ATOM 2392 C C . SER A 1 299 ? -2.295 47.951 -12.425 1.00 42.59 299 SER A C 1
ATOM 2394 O O . SER A 1 299 ? -1.390 48.278 -11.658 1.00 42.59 299 SER A O 1
ATOM 2396 N N . GLY A 1 300 ? -2.436 48.406 -13.670 1.00 42.28 300 GLY A N 1
ATOM 2397 C CA . GLY A 1 300 ? -1.431 49.162 -14.408 1.00 42.28 300 GLY A CA 1
ATOM 2398 C C . GLY A 1 300 ? -0.897 50.423 -13.731 1.00 42.28 300 GLY A C 1
ATOM 2399 O O . GLY A 1 300 ? -1.571 51.067 -12.925 1.00 42.28 300 GLY A O 1
ATOM 2400 N N . ILE A 1 301 ? 0.320 50.768 -14.149 1.00 34.09 301 ILE A N 1
ATOM 2401 C CA . ILE A 1 301 ? 0.844 52.133 -14.215 1.00 34.09 301 ILE A CA 1
ATOM 2402 C C . ILE A 1 301 ? 1.086 52.412 -15.695 1.00 34.09 301 ILE A C 1
ATOM 2404 O O . ILE A 1 301 ? 1.637 51.501 -16.358 1.00 34.09 301 ILE A O 1
#

Secondary structure (DSSP, 8-state):
-------------------EE-TTS-EE--------------S-TT-HHHHHHHHHHHTTSS---HHHHHHHHHHHHHHHHHHHSPP----TTGGGTGGG------EEEEE--TTS-HHHHHHHHHHTS-TTS-EEEEEHHHHHHHHHHHHHHTTT-TTHHHHHHHHHHHH-SEEEEES-----HHHHHHHHHHHHHHHHTT-EEEEEESS-GGGTTTT-TTGGGTHHHHHHHHHHEEEEE---S--TTTS-GGGS-S----SSHHHHHHHHHHHHHHHHSSPPP-PPP-------PPPP-